Protein AF-A0AAW1VQU8-F1 (afdb_monomer_lite)

Radius of gyration: 22.68 Å; chains: 1; bounding box: 48×48×87 Å

Foldseek 3Di:
DDDDDDDDPPDPPLLAQLVVVVVDDDDQLSVLQSVLQVLLCVFQVDHQPDQDPPRDGSLQVCLVCPLVALCVRGDVVLLDDPPAAASVLSNVLSRVLSNQSNVLSLQSNDNDSVSHDRPVVSVVSNVVSVVVSVVSSVVSVVDDDDDDDPDDQQVVAFQCCLLPPDPPDPPVDDDRSYAEPLLLLQQLLLLLVVLCSQAPRRPDRDFQQEDARNQWTQGPVRHTDRHRDDPPNPDYDPLLAAPVVVVVDDGDSLSVLQSSLSRLLCSFQSDHQPPPVCVPPNDGSLNVCVVALPPNLCVRTDVSHVPPDDPVCNVLSSVLSSLSNVLSNQSNDNDSVSHDDSVVSNVSSVVSSVSSVD

pLDDT: mean 79.06, std 17.23, range [31.39, 98.69]

Sequence (358 aa):
MKSAAAESSSGSVSYIAPEYKMGSEASTYGDVYSFGILLLELFTGKKPSDKFRNGLNLRNFVATNFLYGVAEIADSRLLENDNLPSKCRAKLAIEGCLRLIFIIGFVCSSESPIDRIDMGYAVSKLQSIRDDFLIRLHYSQTEGVRSRSYSSCMDNGSLELWLHPSTGTEDVRDAPKNLSLIQRLEIAIDVACALDFLHNHHPTPIVHCDINPSNVLLDKELIGHVSDTKFTGVIRSVGYTAPEYRRGSEVSRYGDVYSFGILLLEMFTGKRPTDHMFSVNGLNLRGFVEMAILERVTEIADSRLLLQRGTNDTRLIEECLISIFRIGIACSARGPWDRMNINRVVPKLLFIRDRLLA

Secondary structure (DSSP, 8-state):
----------S-GGGS-GGGGGTPPP-HHHHHHHHHHHHHHHHH---TTS--GGG--HHHHHHHHGGG-GGGTS-HHHH--TTSSSHHHHHHHHHHHHHHHHHHHHHHT-SSGGGSPPHHHHHHHHHHHHHHHHHHHHHHHHS------SS-S-TTEETHHHHS--TT---TTS------HHHHHHHHHHHHHHHHIIIIISSS----S--SGGGEEE-TT--EEE----TTSS---TTTS-TTGGGTPPP-HHHHHHHHHHHHHHHHH---TT-GGGSSTT--HHHHHHTTTTT-HHHHS-GGGTTTS-HHHHHHHHHHHHHHHHHHHHHT-SSGGGSPPHHHHHHHHHHHHHHHH-

Structure (mmCIF, N/CA/C/O backbone):
data_AF-A0AAW1VQU8-F1
#
_entry.id   AF-A0AAW1VQU8-F1
#
loop_
_atom_site.group_PDB
_atom_site.id
_atom_site.type_symbol
_atom_site.label_atom_id
_atom_site.label_alt_id
_atom_site.label_comp_id
_atom_site.label_asym_id
_atom_site.label_entity_id
_atom_site.label_seq_id
_atom_site.pdbx_PDB_ins_code
_atom_site.Cartn_x
_atom_site.Cartn_y
_atom_site.Cartn_z
_atom_site.occupancy
_atom_site.B_iso_or_equiv
_atom_site.auth_seq_id
_atom_site.auth_comp_id
_atom_site.auth_asym_id
_atom_site.auth_atom_id
_atom_site.pdbx_PDB_model_num
ATOM 1 N N . MET A 1 1 ? 3.673 -18.332 -59.793 1.00 36.00 1 MET A N 1
ATOM 2 C CA . MET A 1 1 ? 2.743 -17.988 -58.697 1.00 36.00 1 MET A CA 1
ATOM 3 C C . MET A 1 1 ? 3.530 -17.211 -57.654 1.00 36.00 1 MET A C 1
ATOM 5 O O . MET A 1 1 ? 4.384 -17.795 -57.007 1.00 36.00 1 MET A O 1
ATOM 9 N N . LYS A 1 2 ? 3.340 -15.888 -57.575 1.00 32.94 2 LYS A N 1
ATOM 10 C CA . LYS A 1 2 ? 3.858 -15.060 -56.476 1.00 32.94 2 LYS A CA 1
ATOM 11 C C . LYS A 1 2 ? 2.786 -15.084 -55.383 1.00 32.94 2 LYS A C 1
ATOM 13 O O . LYS A 1 2 ? 1.669 -14.664 -55.674 1.00 32.94 2 LYS A O 1
ATOM 18 N N . SER A 1 3 ? 3.075 -15.615 -54.194 1.00 33.38 3 SER A N 1
ATOM 19 C CA . SER A 1 3 ? 2.151 -15.494 -53.062 1.00 33.38 3 SER A CA 1
ATOM 20 C C . SER A 1 3 ? 2.338 -14.124 -52.420 1.00 33.38 3 SER A C 1
ATOM 22 O O . SER A 1 3 ? 3.403 -13.797 -51.901 1.00 33.38 3 SER A O 1
ATOM 24 N N . ALA A 1 4 ? 1.287 -13.317 -52.506 1.00 39.41 4 ALA A N 1
ATOM 25 C CA . ALA A 1 4 ? 1.107 -12.130 -51.697 1.00 39.41 4 ALA A CA 1
ATOM 26 C C . ALA A 1 4 ? 0.687 -12.572 -50.289 1.00 39.41 4 ALA A C 1
ATOM 28 O O . ALA A 1 4 ? -0.372 -13.173 -50.134 1.00 39.41 4 ALA A O 1
ATOM 29 N N . ALA A 1 5 ? 1.532 -12.311 -49.294 1.00 36.38 5 ALA A N 1
ATOM 30 C CA . ALA A 1 5 ? 1.174 -12.310 -47.875 1.00 36.38 5 ALA A CA 1
ATOM 31 C C . ALA A 1 5 ? 2.282 -11.586 -47.094 1.00 36.38 5 ALA A C 1
ATOM 33 O O . ALA A 1 5 ? 3.070 -12.198 -46.382 1.00 36.38 5 ALA A O 1
ATOM 34 N N . ALA A 1 6 ? 2.397 -10.277 -47.303 1.00 38.56 6 ALA A N 1
ATOM 35 C CA . ALA A 1 6 ? 3.246 -9.410 -46.494 1.00 38.56 6 ALA A CA 1
ATOM 36 C C . ALA A 1 6 ? 2.628 -8.012 -46.462 1.00 38.56 6 ALA A C 1
ATOM 38 O O . ALA A 1 6 ? 3.197 -7.079 -47.006 1.00 38.56 6 ALA A O 1
ATOM 39 N N . GLU A 1 7 ? 1.426 -7.889 -45.898 1.00 40.19 7 GLU A N 1
ATOM 40 C CA . GLU A 1 7 ? 0.816 -6.592 -45.586 1.00 40.19 7 GLU A CA 1
ATOM 41 C C . GLU A 1 7 ? -0.343 -6.792 -44.594 1.00 40.19 7 GLU A C 1
ATOM 43 O O . GLU A 1 7 ? -1.505 -6.886 -44.970 1.00 40.19 7 GLU A O 1
ATOM 48 N N . SER A 1 8 ? -0.021 -6.894 -43.300 1.00 38.09 8 SER A N 1
ATOM 49 C CA . SER A 1 8 ? -0.954 -6.534 -42.218 1.00 38.09 8 SER A CA 1
ATOM 50 C C . SER A 1 8 ? -0.206 -6.273 -40.902 1.00 38.09 8 SER A C 1
ATOM 52 O O . SER A 1 8 ? -0.355 -6.990 -39.918 1.00 38.09 8 SER A O 1
ATOM 54 N N . SER A 1 9 ? 0.620 -5.229 -40.863 1.00 42.09 9 SER A N 1
ATOM 55 C CA . SER A 1 9 ? 1.085 -4.636 -39.600 1.00 42.09 9 SER A CA 1
ATOM 56 C C . SER A 1 9 ? 0.546 -3.208 -39.493 1.00 42.09 9 SER A C 1
ATOM 58 O O . SER A 1 9 ? 1.302 -2.240 -39.481 1.00 42.09 9 SER A O 1
ATOM 60 N N . SER A 1 10 ? -0.780 -3.058 -39.498 1.00 39.09 10 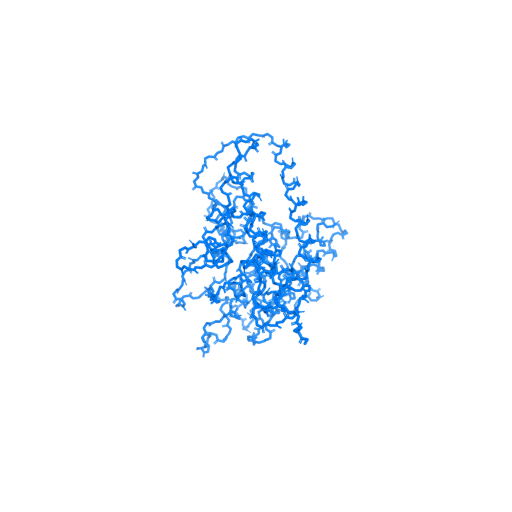SER A N 1
ATOM 61 C CA . SER A 1 10 ? -1.475 -1.763 -39.452 1.00 39.09 10 SER A CA 1
ATOM 62 C C . SER A 1 10 ? -1.726 -1.286 -38.015 1.00 39.09 10 SER A C 1
ATOM 64 O O . SER A 1 10 ? -2.834 -0.880 -37.672 1.00 39.09 10 SER A O 1
ATOM 66 N N . GLY A 1 11 ? -0.711 -1.369 -37.156 1.00 52.53 11 GLY A N 1
ATOM 67 C CA . GLY A 1 11 ? -0.713 -0.715 -35.849 1.00 52.53 11 GLY A CA 1
ATOM 68 C C . GLY A 1 11 ? 0.146 0.544 -35.908 1.00 52.53 11 GLY A C 1
ATOM 69 O O . GLY A 1 11 ? 1.242 0.516 -36.468 1.00 52.53 11 GLY A O 1
ATOM 70 N N . SER A 1 12 ? -0.308 1.651 -35.319 1.00 65.06 12 SER A N 1
ATOM 71 C CA . SER A 1 12 ? 0.580 2.789 -35.056 1.00 65.06 12 SER A CA 1
ATOM 72 C C . SER A 1 12 ? 1.736 2.291 -34.181 1.00 65.06 12 SER A C 1
ATOM 74 O O . SER A 1 12 ? 1.505 1.851 -33.057 1.00 65.06 12 SER A O 1
ATOM 76 N N . VAL A 1 13 ? 2.973 2.322 -34.696 1.00 72.38 13 VAL A N 1
ATOM 77 C CA . VAL A 1 13 ? 4.171 1.647 -34.133 1.00 72.38 13 VAL A CA 1
ATOM 78 C C . VAL A 1 13 ? 4.378 1.881 -32.629 1.00 72.38 13 VAL A C 1
ATOM 80 O O . VAL A 1 13 ? 4.926 1.030 -31.927 1.00 72.38 13 VAL A O 1
ATOM 83 N N . SER A 1 14 ? 3.924 3.026 -32.125 1.00 79.00 14 SER A N 1
ATOM 84 C CA . SER A 1 14 ? 4.051 3.453 -30.735 1.00 79.00 14 SER A CA 1
ATOM 85 C C . SER A 1 14 ? 3.033 2.839 -29.757 1.00 79.00 14 SER A C 1
ATOM 87 O O . SER A 1 14 ? 3.178 3.048 -28.559 1.00 79.00 14 SER A O 1
ATOM 89 N N . TYR A 1 15 ? 2.040 2.082 -30.237 1.00 88.50 15 TYR A N 1
ATOM 90 C CA . TYR A 1 15 ? 1.028 1.384 -29.418 1.00 88.50 15 TYR A CA 1
ATOM 91 C C . TYR A 1 15 ? 1.168 -0.140 -29.479 1.00 88.50 15 TYR A C 1
ATOM 93 O O . TYR A 1 15 ? 0.423 -0.857 -28.816 1.00 88.50 15 TYR A O 1
ATOM 101 N N . ILE A 1 16 ? 2.095 -0.636 -30.301 1.00 88.12 16 ILE A N 1
ATOM 102 C CA . ILE A 1 16 ? 2.302 -2.063 -30.531 1.00 88.12 16 ILE A CA 1
ATOM 103 C C . ILE A 1 16 ? 2.991 -2.675 -29.313 1.00 88.12 16 ILE A C 1
ATOM 105 O O . ILE A 1 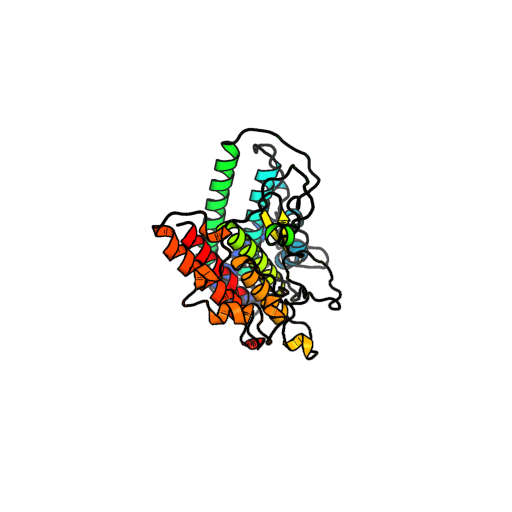16 ? 4.089 -2.244 -28.944 1.00 88.12 16 ILE A O 1
ATOM 109 N N . ALA A 1 17 ? 2.359 -3.705 -28.750 1.00 90.25 17 ALA A N 1
ATOM 110 C CA . ALA A 1 17 ? 2.911 -4.497 -27.663 1.00 90.25 17 ALA A CA 1
ATOM 111 C C . ALA A 1 17 ? 4.291 -5.073 -28.045 1.00 90.25 17 ALA A C 1
ATOM 113 O O . ALA A 1 17 ? 4.491 -5.505 -29.188 1.00 90.25 17 ALA A O 1
ATOM 114 N N . PRO A 1 18 ? 5.276 -5.048 -27.135 1.00 89.88 18 PRO A N 1
ATOM 115 C CA . PRO A 1 18 ? 6.663 -5.399 -27.444 1.00 89.88 18 PRO A CA 1
ATOM 116 C C . PRO A 1 18 ? 6.818 -6.821 -27.999 1.00 89.88 18 PRO A C 1
ATOM 118 O O . PRO A 1 18 ? 7.629 -7.039 -28.898 1.00 89.88 18 PRO A O 1
ATOM 121 N N . GLU A 1 19 ? 6.001 -7.773 -27.555 1.00 88.50 19 GLU A N 1
ATOM 122 C CA . GLU A 1 19 ? 6.031 -9.165 -28.005 1.00 88.50 19 GLU A CA 1
ATOM 123 C C . GLU A 1 19 ? 5.633 -9.345 -29.481 1.00 88.50 19 GLU A C 1
ATOM 125 O O . GLU A 1 19 ? 6.096 -10.287 -30.130 1.00 88.50 19 GLU A O 1
ATOM 130 N N . TYR A 1 20 ? 4.850 -8.426 -30.058 1.00 87.88 20 TYR A N 1
ATOM 131 C CA . TYR A 1 20 ? 4.497 -8.457 -31.485 1.00 87.88 20 TYR A CA 1
ATOM 132 C C . TYR A 1 20 ? 5.687 -8.081 -32.367 1.00 87.88 20 TYR A C 1
ATOM 134 O O . TYR A 1 20 ? 5.833 -8.594 -33.474 1.00 87.88 20 TYR A O 1
ATOM 142 N N . LYS A 1 21 ? 6.609 -7.256 -31.852 1.00 79.75 21 LYS A N 1
ATOM 143 C CA . LYS A 1 21 ? 7.883 -6.956 -32.532 1.00 79.75 21 LYS A CA 1
ATOM 144 C C . LYS A 1 21 ? 8.816 -8.170 -32.564 1.00 79.75 21 LYS A C 1
ATOM 146 O O . LYS A 1 21 ? 9.739 -8.201 -33.369 1.00 79.75 21 LYS A O 1
ATOM 151 N N . MET A 1 22 ? 8.562 -9.164 -31.712 1.00 80.06 22 MET A N 1
ATOM 152 C CA . MET A 1 22 ? 9.293 -10.432 -31.648 1.00 80.06 22 MET A CA 1
ATOM 153 C C . MET A 1 22 ? 8.599 -11.561 -32.430 1.00 80.06 22 MET A C 1
ATOM 155 O O . MET A 1 22 ? 9.031 -12.707 -32.349 1.00 80.06 22 MET A O 1
ATOM 159 N N . GLY A 1 23 ? 7.546 -11.250 -33.197 1.00 83.19 23 GLY A N 1
ATOM 160 C CA . GLY A 1 23 ? 6.838 -12.215 -34.041 1.00 83.19 23 GLY A CA 1
ATOM 161 C C . GLY A 1 23 ? 5.714 -12.984 -33.342 1.00 83.19 23 GLY A C 1
ATOM 162 O O . GLY A 1 23 ? 5.245 -13.976 -33.892 1.00 83.19 23 GLY A O 1
ATOM 163 N N . SER A 1 24 ? 5.279 -12.550 -32.154 1.00 83.31 24 SER A N 1
ATOM 164 C CA . SER A 1 24 ? 4.099 -13.133 -31.500 1.00 83.31 24 SER A CA 1
ATOM 165 C C . SER A 1 24 ? 2.816 -12.770 -32.254 1.00 83.31 24 SER A C 1
ATOM 167 O O . SER A 1 24 ? 2.700 -11.668 -32.792 1.00 83.31 24 SER A O 1
ATOM 169 N N . GLU A 1 25 ? 1.843 -13.683 -32.259 1.00 86.75 25 GLU A N 1
ATOM 170 C CA . GLU A 1 25 ? 0.512 -13.438 -32.823 1.00 86.75 25 GLU A CA 1
ATOM 171 C C . GLU A 1 25 ? -0.310 -12.465 -31.963 1.00 86.75 25 GLU A C 1
ATOM 173 O O . GLU A 1 25 ? -0.054 -12.293 -30.768 1.00 86.75 25 GLU A O 1
ATOM 178 N N . ALA A 1 26 ? -1.323 -11.846 -32.578 1.00 87.56 26 ALA A N 1
ATOM 179 C CA . ALA A 1 26 ? -2.263 -10.965 -31.892 1.00 87.56 26 ALA A CA 1
ATOM 180 C C . ALA A 1 26 ? -2.980 -11.689 -30.736 1.00 87.56 26 ALA A C 1
ATOM 182 O O . ALA A 1 26 ? -3.309 -12.871 -30.817 1.00 87.56 26 ALA A O 1
ATOM 183 N N . SER A 1 27 ? -3.218 -10.970 -29.643 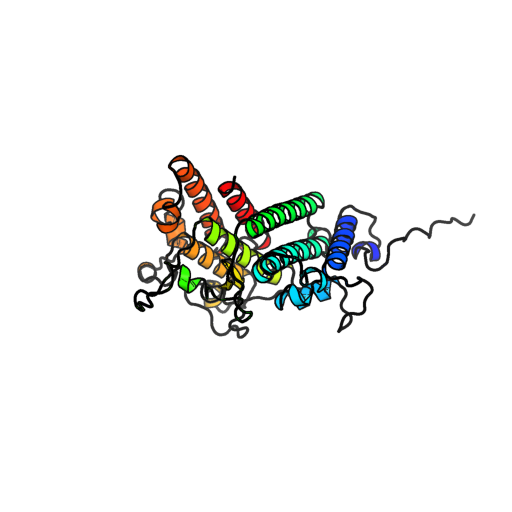1.00 92.38 27 SER A N 1
ATOM 184 C CA . SER A 1 27 ? -3.670 -11.526 -28.369 1.00 92.38 27 SER A CA 1
ATOM 185 C C . SER A 1 27 ? -4.390 -10.473 -27.531 1.00 92.38 27 SER A C 1
ATOM 187 O O . SER A 1 27 ? -4.114 -9.278 -27.639 1.00 92.38 27 SER A O 1
ATOM 189 N N . THR A 1 28 ? -5.246 -10.921 -26.612 1.00 91.94 28 THR A N 1
ATOM 190 C CA . THR A 1 28 ? -5.917 -10.028 -25.651 1.00 91.94 28 THR A CA 1
ATOM 191 C C . THR A 1 28 ? -4.920 -9.257 -24.784 1.00 91.94 28 THR A C 1
ATOM 193 O O . THR A 1 28 ? -5.174 -8.118 -24.405 1.00 91.94 28 THR A O 1
ATOM 196 N N . TYR A 1 29 ? -3.747 -9.832 -24.503 1.00 90.88 29 TYR A N 1
ATOM 197 C CA . TYR A 1 29 ? -2.688 -9.149 -23.765 1.00 90.88 29 TYR A CA 1
ATOM 198 C C . TYR A 1 29 ? -2.115 -7.951 -24.520 1.00 90.88 29 TYR A C 1
ATOM 200 O O . TYR A 1 29 ? -1.764 -6.956 -23.882 1.00 90.88 29 TYR A O 1
ATOM 208 N N . GLY A 1 30 ? -1.992 -8.010 -25.848 1.00 92.06 30 GLY A N 1
ATOM 209 C CA . GLY A 1 30 ? -1.532 -6.845 -26.603 1.00 92.06 30 GLY A CA 1
ATOM 210 C C . GLY A 1 30 ? -2.606 -5.773 -26.743 1.00 92.06 30 GLY A C 1
ATOM 211 O O . GLY A 1 30 ? -2.255 -4.597 -26.691 1.00 92.06 30 GLY A O 1
ATOM 212 N N . ASP A 1 31 ? -3.893 -6.140 -26.776 1.00 94.12 31 ASP A N 1
ATOM 213 C CA . ASP A 1 31 ? -4.990 -5.165 -26.668 1.00 94.12 31 ASP A CA 1
ATOM 214 C C . ASP A 1 31 ? -4.915 -4.399 -25.339 1.00 94.12 31 ASP A C 1
ATOM 216 O O . ASP A 1 31 ? -5.019 -3.170 -25.316 1.00 94.12 31 ASP A O 1
ATOM 220 N N . VAL A 1 32 ? -4.650 -5.109 -24.232 1.00 94.88 32 VAL A N 1
ATOM 221 C CA . VAL A 1 32 ? -4.424 -4.496 -22.913 1.00 94.88 32 VAL A CA 1
ATOM 222 C C . VAL A 1 32 ? -3.225 -3.544 -22.943 1.00 94.88 32 VAL A C 1
ATOM 224 O O . VAL A 1 32 ? -3.308 -2.440 -22.404 1.00 94.88 32 VAL A O 1
ATOM 227 N N . TYR A 1 33 ? -2.128 -3.917 -23.607 1.00 95.00 33 TYR A N 1
ATOM 228 C CA . TYR A 1 33 ? -0.969 -3.032 -23.751 1.00 95.00 33 TYR A CA 1
ATOM 229 C C . TYR A 1 33 ? -1.322 -1.745 -24.494 1.00 95.00 33 TYR A C 1
ATOM 231 O O . TYR A 1 33 ? -1.056 -0.648 -23.994 1.00 95.00 33 TYR A O 1
ATOM 239 N N . SER A 1 34 ? -1.950 -1.864 -25.667 1.00 94.62 34 SER A N 1
ATOM 240 C CA . SER A 1 34 ? -2.359 -0.712 -26.470 1.00 94.62 34 SER A CA 1
ATOM 241 C C . SER A 1 34 ? -3.336 0.181 -25.707 1.00 94.62 34 SER A C 1
ATOM 243 O O . SER A 1 34 ? -3.199 1.404 -25.743 1.00 94.62 34 SER A O 1
ATOM 245 N N . PHE A 1 35 ? -4.262 -0.414 -24.951 1.00 96.12 35 PHE A N 1
ATOM 246 C CA . PHE A 1 35 ? -5.150 0.309 -24.049 1.00 96.12 35 PHE A CA 1
ATOM 247 C C . PHE A 1 35 ? -4.385 1.072 -22.962 1.00 96.12 35 PHE A C 1
ATOM 249 O O . PHE A 1 35 ? -4.672 2.242 -22.721 1.00 96.12 35 PHE A O 1
ATOM 256 N N . GLY A 1 36 ? -3.381 0.447 -22.342 1.00 95.69 36 GLY A N 1
ATOM 257 C CA . GLY A 1 36 ? -2.525 1.099 -21.353 1.00 95.69 36 GLY A CA 1
ATOM 258 C C . GLY A 1 36 ? -1.831 2.337 -21.916 1.00 95.69 36 GLY A C 1
ATOM 259 O O . GLY A 1 36 ? -1.908 3.408 -21.318 1.00 95.69 36 GLY A O 1
ATOM 260 N N . ILE A 1 37 ? -1.226 2.223 -23.102 1.00 95.31 37 ILE A N 1
ATOM 261 C CA . ILE A 1 37 ? -0.580 3.354 -23.785 1.00 95.31 37 ILE A CA 1
ATOM 262 C C . ILE A 1 37 ? -1.586 4.457 -24.141 1.00 95.31 37 ILE A C 1
ATOM 264 O O . ILE A 1 37 ? -1.286 5.630 -23.921 1.00 95.31 37 ILE A O 1
ATOM 268 N N . LEU A 1 38 ? -2.778 4.102 -24.634 1.00 95.19 38 LEU A N 1
ATOM 269 C CA . LEU A 1 38 ? -3.855 5.063 -24.907 1.00 95.19 38 LEU A CA 1
ATOM 270 C C . LEU A 1 38 ? -4.293 5.808 -23.644 1.00 95.19 38 LEU A C 1
ATOM 272 O O . LEU A 1 38 ? -4.520 7.014 -23.687 1.00 95.19 38 LEU A O 1
ATOM 276 N N . LEU A 1 39 ? -4.386 5.109 -22.512 1.00 95.50 39 LEU A N 1
ATOM 277 C CA . LEU A 1 39 ? -4.731 5.715 -21.232 1.00 95.50 39 LEU A CA 1
ATOM 278 C C . LEU A 1 39 ? -3.650 6.718 -20.799 1.00 95.50 39 LEU A C 1
ATOM 280 O O . LEU A 1 39 ? -3.961 7.844 -20.420 1.00 95.50 39 LEU A O 1
ATOM 284 N N . LEU A 1 40 ? -2.372 6.344 -20.908 1.00 95.00 40 LEU A N 1
ATOM 285 C CA . LEU A 1 40 ? -1.267 7.257 -20.613 1.00 95.00 40 LEU A CA 1
ATOM 286 C C . LEU A 1 40 ? -1.295 8.481 -21.540 1.00 95.00 40 LEU A C 1
ATOM 288 O O . LEU A 1 40 ? -1.170 9.606 -21.067 1.00 95.00 40 LEU A O 1
ATOM 292 N N . GLU A 1 41 ? -1.499 8.300 -22.844 1.00 95.19 41 GLU A N 1
ATOM 293 C CA . GLU A 1 41 ? -1.591 9.411 -23.800 1.00 95.19 41 GLU A CA 1
ATOM 294 C C . GLU A 1 41 ? -2.733 10.363 -23.442 1.00 95.19 41 GLU A C 1
ATOM 296 O O . GLU A 1 41 ? -2.520 11.572 -23.339 1.00 95.19 41 GLU A O 1
ATOM 301 N N . LEU A 1 42 ? -3.925 9.813 -23.197 1.00 95.50 42 LEU A N 1
ATOM 302 C CA . LEU A 1 42 ? -5.133 10.582 -22.922 1.00 95.50 42 LEU A CA 1
ATOM 303 C C . LEU A 1 42 ? -4.960 11.515 -21.720 1.00 95.50 42 LEU A C 1
ATOM 305 O O . LEU A 1 42 ? -5.386 12.667 -21.771 1.00 95.50 42 LEU A O 1
ATOM 309 N N . PHE A 1 43 ? -4.326 11.029 -20.651 1.00 94.25 43 PHE A N 1
ATOM 310 C CA . PHE A 1 43 ? -4.218 11.772 -19.396 1.00 94.25 43 PHE A CA 1
ATOM 311 C C . PHE A 1 43 ? -2.921 12.575 -19.251 1.00 94.25 43 PHE A C 1
ATOM 313 O O . PHE A 1 43 ? -2.855 13.479 -18.420 1.00 94.25 43 PHE A O 1
ATOM 320 N N . THR A 1 44 ? -1.898 12.301 -20.064 1.00 93.31 44 THR A N 1
ATOM 321 C CA . THR A 1 44 ? -0.690 13.145 -20.137 1.00 93.31 44 THR A CA 1
ATOM 322 C C . THR A 1 44 ? -0.772 14.241 -21.194 1.00 93.31 44 THR A C 1
ATOM 324 O O . THR A 1 44 ? 0.023 15.186 -21.145 1.00 93.31 44 THR A O 1
ATOM 327 N N . GLY A 1 45 ? -1.667 14.084 -22.176 1.00 92.25 45 GLY A N 1
ATOM 328 C CA . GLY A 1 45 ? -1.744 14.925 -23.369 1.00 92.25 45 GLY A CA 1
ATOM 329 C C . GLY A 1 45 ? -0.540 14.775 -24.310 1.00 92.25 45 GLY A C 1
ATOM 330 O O . GLY A 1 45 ? -0.387 15.581 -25.227 1.00 92.25 45 GLY A O 1
ATOM 331 N N . LYS A 1 46 ? 0.338 13.787 -24.079 1.00 90.69 46 LYS A N 1
ATOM 332 C CA . LYS A 1 46 ? 1.593 13.582 -24.820 1.00 90.69 46 LYS A CA 1
ATOM 333 C C . LYS A 1 46 ? 1.467 12.373 -25.728 1.00 90.69 46 LYS A C 1
ATOM 335 O O . LYS A 1 46 ? 1.009 11.316 -25.292 1.00 90.69 46 LYS A O 1
ATOM 340 N N . LYS A 1 47 ? 1.918 12.497 -26.975 1.00 88.88 47 LYS A N 1
ATOM 341 C CA . LYS A 1 47 ? 1.835 11.384 -27.916 1.00 88.88 47 LYS A CA 1
ATOM 342 C C . LYS A 1 47 ? 2.886 10.328 -27.580 1.00 88.88 47 LYS A C 1
ATOM 344 O O . LYS A 1 47 ? 4.038 10.668 -27.312 1.00 88.88 47 LYS A O 1
ATOM 349 N N . PRO A 1 48 ? 2.561 9.033 -27.704 1.00 84.12 48 PRO A N 1
ATOM 350 C CA . PRO A 1 48 ? 3.538 7.955 -27.558 1.00 84.12 48 PRO A CA 1
ATOM 351 C C . PRO A 1 48 ? 4.730 8.053 -28.523 1.00 84.12 48 PRO A C 1
ATOM 353 O O . PRO A 1 48 ? 5.796 7.507 -28.244 1.00 84.12 48 PRO A O 1
ATOM 356 N N . SER A 1 49 ? 4.555 8.749 -29.652 1.00 76.81 49 SER A N 1
ATOM 357 C CA . SER A 1 49 ? 5.593 9.036 -30.647 1.00 76.81 49 SER A CA 1
ATOM 358 C C . SER A 1 49 ? 6.490 10.233 -30.308 1.00 76.81 49 SER A C 1
ATOM 360 O O . SER A 1 49 ? 7.443 10.492 -31.047 1.00 76.81 49 SER A O 1
ATOM 362 N N . ASP A 1 50 ? 6.176 10.999 -29.261 1.00 78.62 50 ASP A N 1
ATOM 363 C CA . ASP A 1 50 ? 6.959 12.175 -28.892 1.00 78.62 50 ASP A CA 1
ATOM 364 C C . ASP A 1 50 ? 8.364 11.768 -28.434 1.00 78.62 50 ASP A C 1
ATOM 366 O O . ASP A 1 50 ? 8.582 10.721 -27.822 1.00 78.62 50 ASP A O 1
ATOM 370 N N . LYS A 1 51 ? 9.355 12.610 -28.738 1.00 66.88 51 LYS A N 1
ATOM 371 C CA . LYS A 1 51 ? 10.724 12.417 -28.251 1.00 66.88 51 LYS A CA 1
ATOM 372 C C . LYS A 1 51 ? 10.839 13.013 -26.854 1.00 66.88 51 LYS A C 1
ATOM 374 O O . LYS A 1 51 ? 11.023 14.219 -26.701 1.00 66.88 51 LYS A O 1
ATOM 379 N N . PHE A 1 52 ? 10.752 12.166 -25.836 1.00 68.19 52 PHE A N 1
ATOM 380 C CA . PHE A 1 52 ? 10.967 12.570 -24.450 1.00 68.19 52 PHE A CA 1
ATOM 381 C C . PHE A 1 52 ? 12.468 12.768 -24.170 1.00 68.19 52 PHE A C 1
ATOM 383 O O . PHE A 1 52 ? 13.329 12.220 -24.871 1.00 68.19 52 PHE A O 1
ATOM 390 N N . ARG A 1 53 ? 12.808 13.559 -23.139 1.00 60.03 53 ARG A N 1
ATOM 391 C CA . ARG A 1 53 ? 14.209 13.728 -22.706 1.00 60.03 53 ARG A CA 1
ATOM 392 C C . ARG A 1 53 ? 14.838 12.348 -22.463 1.00 60.03 53 ARG A C 1
ATOM 394 O O . ARG A 1 53 ? 14.186 11.457 -21.929 1.00 60.03 53 ARG A O 1
ATOM 401 N N . ASN A 1 54 ? 16.092 12.182 -22.881 1.00 54.09 54 ASN A N 1
ATOM 402 C CA . ASN A 1 54 ? 16.854 10.925 -22.812 1.00 54.09 54 ASN A CA 1
ATOM 403 C C . ASN A 1 54 ? 16.330 9.773 -23.697 1.00 54.09 54 ASN A C 1
ATOM 405 O O . ASN A 1 54 ? 16.747 8.634 -23.511 1.00 54.09 54 ASN A O 1
ATOM 409 N N . GLY A 1 55 ? 15.448 10.040 -24.670 1.00 59.88 55 GLY A N 1
ATOM 410 C CA . GLY A 1 55 ? 14.966 9.017 -25.611 1.00 59.88 55 GLY A CA 1
ATOM 411 C C . GLY A 1 55 ? 13.974 8.021 -25.003 1.00 59.88 55 GLY A C 1
ATOM 412 O O . GLY A 1 55 ? 13.760 6.950 -25.566 1.00 59.88 55 GLY A O 1
ATOM 413 N N . LEU A 1 56 ? 13.383 8.361 -23.854 1.00 67.00 56 LEU A N 1
ATOM 414 C CA . LEU A 1 56 ? 12.355 7.548 -23.209 1.00 67.00 56 LEU A CA 1
ATOM 415 C C . LEU A 1 56 ? 11.098 7.468 -24.089 1.00 67.00 56 LEU A C 1
ATOM 417 O O . LEU A 1 56 ? 10.784 8.405 -24.817 1.00 67.00 56 LEU A O 1
ATOM 421 N N . ASN A 1 57 ? 10.369 6.356 -24.003 1.00 82.19 57 ASN A N 1
ATOM 422 C CA . ASN A 1 57 ? 9.001 6.265 -24.517 1.00 82.19 57 ASN A CA 1
ATOM 423 C C . ASN A 1 57 ? 8.010 6.857 -23.491 1.00 82.19 57 ASN A C 1
ATOM 425 O O . ASN A 1 57 ? 8.381 7.099 -22.339 1.00 82.19 57 ASN A O 1
ATOM 429 N N . LEU A 1 58 ? 6.750 7.077 -23.889 1.00 88.19 58 LEU A N 1
ATOM 430 C CA . LEU A 1 58 ? 5.732 7.673 -23.010 1.00 88.19 58 LEU A CA 1
ATOM 431 C C . LEU A 1 58 ? 5.588 6.923 -21.679 1.00 88.19 58 LEU A C 1
ATOM 433 O O . LEU A 1 58 ? 5.531 7.552 -20.626 1.00 88.19 58 LEU A O 1
ATOM 437 N N . ARG A 1 59 ? 5.592 5.586 -21.712 1.00 89.00 59 ARG A N 1
ATOM 438 C CA . ARG A 1 59 ? 5.517 4.754 -20.505 1.00 89.00 59 ARG A CA 1
ATOM 439 C C . ARG A 1 59 ? 6.643 5.080 -19.524 1.00 89.00 59 ARG A C 1
ATOM 441 O O . ARG A 1 59 ? 6.382 5.315 -18.348 1.00 89.00 59 ARG A O 1
ATOM 448 N N . ASN A 1 60 ? 7.882 5.129 -20.002 1.00 85.19 60 ASN A N 1
ATOM 449 C CA . ASN A 1 60 ? 9.043 5.416 -19.164 1.00 85.19 60 ASN A CA 1
ATOM 450 C C . ASN A 1 60 ? 9.075 6.879 -18.708 1.00 85.19 60 ASN A C 1
ATOM 452 O O . ASN A 1 60 ? 9.469 7.143 -17.577 1.00 85.19 60 ASN A O 1
ATOM 456 N N . PHE A 1 61 ? 8.612 7.821 -19.537 1.00 87.62 61 PHE A N 1
ATOM 457 C CA . PHE A 1 61 ? 8.418 9.208 -19.112 1.00 87.62 61 PHE A CA 1
ATOM 458 C C . PHE A 1 61 ? 7.464 9.294 -17.916 1.00 87.62 61 PHE A C 1
ATOM 460 O O . PHE A 1 61 ? 7.806 9.927 -16.917 1.00 87.62 61 PHE A O 1
ATOM 467 N N . VAL A 1 62 ? 6.303 8.633 -17.996 1.00 86.88 62 VAL A N 1
ATOM 468 C CA . VAL A 1 62 ? 5.340 8.578 -16.888 1.00 86.88 62 VAL A CA 1
ATOM 469 C C . VAL A 1 62 ? 5.999 7.950 -15.663 1.00 86.88 62 VAL A C 1
ATOM 471 O O . VAL A 1 62 ? 5.983 8.558 -14.600 1.00 86.88 62 VAL A O 1
ATOM 474 N N . ALA A 1 63 ? 6.653 6.795 -15.814 1.00 82.19 63 ALA A N 1
ATOM 475 C CA . ALA A 1 63 ? 7.274 6.072 -14.704 1.00 82.19 63 ALA A CA 1
ATOM 476 C C . ALA A 1 63 ? 8.323 6.902 -13.949 1.00 82.19 63 ALA A C 1
ATOM 478 O O . ALA A 1 63 ? 8.302 6.959 -12.723 1.00 82.19 63 ALA A O 1
ATOM 479 N N . THR A 1 64 ? 9.225 7.565 -14.680 1.00 81.56 64 THR A N 1
ATOM 480 C CA . THR A 1 64 ? 10.296 8.376 -14.089 1.00 81.56 64 THR A CA 1
ATOM 481 C C . THR A 1 64 ? 9.755 9.611 -13.381 1.00 81.56 64 THR A C 1
ATOM 483 O O . THR A 1 64 ? 10.291 10.003 -12.349 1.00 81.56 64 THR A O 1
ATOM 486 N N . ASN A 1 65 ? 8.697 10.230 -13.911 1.00 80.50 65 ASN A N 1
ATOM 487 C CA . ASN A 1 65 ? 8.163 11.463 -13.338 1.00 80.50 65 ASN A CA 1
ATOM 488 C C . ASN A 1 65 ? 7.101 11.219 -12.257 1.00 80.50 65 ASN A C 1
ATOM 490 O O . ASN A 1 65 ? 6.733 12.147 -11.545 1.00 80.50 65 ASN A O 1
ATOM 494 N N . PHE A 1 66 ? 6.639 9.976 -12.087 1.00 77.44 66 PHE A N 1
ATOM 495 C CA . PHE A 1 66 ? 5.550 9.649 -11.157 1.00 77.44 66 PHE A CA 1
ATOM 496 C C . PHE A 1 66 ? 5.920 9.922 -9.703 1.00 77.44 66 PHE A C 1
ATOM 498 O O . PHE A 1 66 ? 5.065 10.307 -8.909 1.00 77.44 66 PHE A O 1
ATOM 505 N N . LEU A 1 67 ? 7.209 9.794 -9.378 1.00 61.84 67 LEU A N 1
ATOM 506 C CA . LEU A 1 67 ? 7.765 10.071 -8.054 1.00 61.84 67 LEU A CA 1
ATOM 507 C C . LEU A 1 67 ? 7.760 11.563 -7.695 1.00 61.84 67 LEU A C 1
ATOM 509 O O . LEU A 1 67 ? 7.715 11.898 -6.516 1.00 61.84 67 LEU A O 1
ATOM 513 N N . TYR A 1 68 ? 7.771 12.455 -8.690 1.00 69.56 68 TYR A N 1
ATOM 514 C CA . TYR A 1 68 ? 7.704 13.905 -8.472 1.00 69.56 68 TYR A CA 1
ATOM 515 C C . TYR A 1 68 ? 6.263 14.421 -8.359 1.00 69.56 68 TYR A C 1
ATOM 517 O O . TYR A 1 68 ? 6.046 15.587 -8.039 1.00 69.56 68 TYR A O 1
ATOM 525 N N . GLY A 1 69 ? 5.280 13.541 -8.570 1.00 71.19 69 GLY A N 1
ATOM 526 C CA . GLY A 1 69 ? 3.860 13.841 -8.468 1.00 71.19 69 GLY A CA 1
ATOM 527 C C . GLY A 1 69 ? 3.157 13.848 -9.822 1.00 71.19 69 GLY A C 1
ATOM 528 O O . GLY A 1 69 ? 3.724 14.156 -10.867 1.00 71.19 69 GLY A O 1
ATOM 529 N N . VAL A 1 70 ? 1.864 13.526 -9.800 1.00 81.25 70 VAL A N 1
ATOM 530 C CA . VAL A 1 70 ? 1.030 13.440 -11.010 1.00 81.25 70 VAL A CA 1
ATOM 531 C C . VAL A 1 70 ? 0.908 14.768 -11.755 1.00 81.25 70 VAL A C 1
ATOM 533 O O . VAL A 1 70 ? 0.702 14.758 -12.967 1.00 81.25 70 VAL A O 1
ATOM 536 N N . ALA A 1 71 ? 1.080 15.894 -11.058 1.00 79.31 71 ALA A N 1
ATOM 537 C CA . ALA A 1 71 ? 1.039 17.230 -11.643 1.00 79.31 71 ALA A CA 1
ATOM 538 C C . ALA A 1 71 ? 2.155 17.475 -12.673 1.00 79.31 71 ALA A C 1
ATOM 540 O O . ALA A 1 71 ? 1.958 18.239 -13.612 1.00 79.31 71 ALA A O 1
ATOM 541 N N . GLU A 1 72 ? 3.288 16.779 -12.545 1.00 80.75 72 GLU A N 1
ATOM 542 C CA . GLU A 1 72 ? 4.419 16.879 -13.478 1.00 80.75 72 GLU A CA 1
ATOM 543 C C . GLU A 1 72 ? 4.184 16.098 -14.783 1.00 80.75 72 GLU A C 1
ATOM 545 O O . GLU A 1 72 ? 4.879 16.281 -15.786 1.00 80.75 72 GLU A O 1
ATOM 550 N N . ILE A 1 73 ? 3.202 15.195 -14.787 1.00 88.50 73 ILE A N 1
ATOM 551 C CA . ILE A 1 73 ? 2.962 14.262 -15.892 1.00 88.50 73 ILE A CA 1
ATOM 552 C C . ILE A 1 73 ? 1.673 14.593 -16.625 1.00 88.50 73 ILE A C 1
ATOM 554 O O . ILE A 1 73 ? 1.641 14.545 -17.864 1.00 88.50 73 ILE A O 1
ATOM 558 N N . ALA A 1 74 ? 0.627 14.869 -15.848 1.00 90.06 74 ALA A N 1
ATOM 559 C CA . ALA A 1 74 ? -0.717 15.074 -16.333 1.00 90.06 74 ALA A CA 1
ATOM 560 C C . ALA A 1 74 ? -0.796 16.252 -17.296 1.00 90.06 74 ALA A C 1
ATOM 562 O O . ALA A 1 74 ? -0.027 17.211 -17.223 1.00 90.06 74 ALA A O 1
ATOM 563 N N . ASP A 1 75 ? -1.754 16.169 -18.209 1.00 91.19 75 ASP A N 1
ATOM 564 C CA . ASP A 1 75 ? -2.137 17.313 -19.017 1.00 91.19 75 ASP A CA 1
ATOM 565 C C . ASP A 1 75 ? -2.568 18.456 -18.086 1.00 91.19 75 ASP A C 1
ATOM 567 O O . ASP A 1 75 ? -3.492 18.299 -17.282 1.00 91.19 75 ASP A O 1
ATOM 571 N N . SER A 1 76 ? -1.898 19.608 -18.181 1.00 85.75 76 SER A N 1
ATOM 572 C CA . SER A 1 76 ? -2.153 20.749 -17.297 1.00 85.75 76 SER A CA 1
ATOM 573 C C . SER A 1 76 ? -3.603 21.227 -17.379 1.00 85.75 76 SER A C 1
ATOM 575 O O . SER A 1 76 ? -4.147 21.686 -16.378 1.00 85.75 76 SER A O 1
ATOM 577 N N . ARG A 1 77 ? -4.280 21.016 -18.517 1.00 86.44 77 ARG A N 1
ATOM 578 C CA . ARG A 1 77 ? -5.701 21.349 -18.716 1.00 86.44 77 ARG A CA 1
ATOM 579 C C . ARG A 1 77 ? -6.640 20.537 -17.826 1.00 86.44 77 ARG A C 1
ATOM 581 O O . ARG A 1 77 ? -7.753 20.976 -17.561 1.00 86.44 77 ARG A O 1
ATOM 588 N N . LEU A 1 78 ? -6.216 19.359 -17.366 1.00 83.25 78 LEU A N 1
ATOM 589 C CA . LEU A 1 78 ? -6.985 18.554 -16.413 1.00 83.25 78 LEU A CA 1
ATOM 590 C C . LEU A 1 78 ? -6.907 19.137 -14.997 1.00 83.25 78 LEU A C 1
ATOM 592 O O . LEU A 1 78 ? -7.825 18.948 -14.207 1.00 83.25 78 LEU A O 1
ATOM 596 N N . LEU A 1 79 ? -5.827 19.858 -14.688 1.00 75.12 79 LEU A N 1
ATOM 597 C CA . LEU A 1 79 ? -5.557 20.458 -13.378 1.00 75.12 79 LEU A CA 1
ATOM 598 C C . LEU A 1 79 ? -6.002 21.928 -13.306 1.00 75.12 79 LEU A C 1
ATOM 600 O O . LEU A 1 79 ? -6.307 22.443 -12.229 1.00 75.12 79 LEU A O 1
ATOM 604 N N . GLU A 1 80 ? -6.057 22.602 -14.452 1.00 68.88 80 GLU A N 1
ATOM 605 C CA . GLU A 1 80 ? -6.485 23.988 -14.629 1.00 68.88 80 GLU A CA 1
ATOM 606 C C . GLU A 1 80 ? -7.976 24.046 -14.995 1.00 68.88 80 GLU A C 1
ATOM 608 O O . GLU A 1 80 ? -8.344 24.280 -16.142 1.00 68.88 80 GLU A O 1
ATOM 613 N N . ASN A 1 81 ? -8.866 23.825 -14.022 1.00 59.12 81 ASN A N 1
ATOM 614 C CA . ASN A 1 81 ? -10.302 24.049 -14.219 1.00 59.12 81 ASN A CA 1
ATOM 615 C C . ASN A 1 81 ? -10.781 25.252 -13.397 1.00 59.12 81 ASN A C 1
ATOM 617 O O . ASN A 1 81 ? -11.022 25.148 -12.192 1.00 59.12 81 ASN A O 1
ATOM 621 N N . ASP A 1 82 ? -10.926 26.402 -14.056 1.00 54.56 82 ASP A N 1
ATOM 622 C CA . ASP A 1 82 ? -11.360 27.655 -13.426 1.00 54.56 82 ASP A CA 1
ATOM 623 C C . ASP A 1 82 ? -12.852 27.671 -13.030 1.00 54.56 82 ASP A C 1
ATOM 625 O O . ASP A 1 82 ? -13.290 28.589 -12.340 1.00 54.56 82 ASP A O 1
ATOM 629 N N . ASN A 1 83 ? -13.625 26.638 -13.394 1.00 53.31 83 ASN A N 1
ATOM 630 C CA . ASN A 1 83 ? -15.068 26.561 -13.139 1.00 53.31 83 ASN A CA 1
ATOM 631 C C . ASN A 1 83 ? -15.468 25.731 -11.903 1.00 53.31 83 ASN A C 1
ATOM 633 O O . ASN A 1 83 ? -16.664 25.552 -11.671 1.00 53.31 83 ASN A O 1
ATOM 637 N N . LEU A 1 84 ? -14.524 25.200 -11.109 1.00 49.34 84 LEU A N 1
ATOM 638 C CA . LEU A 1 84 ? -14.857 24.280 -10.010 1.00 49.34 84 LEU A CA 1
ATOM 639 C C . LEU A 1 84 ? -14.910 24.982 -8.631 1.00 49.34 84 LEU A C 1
ATOM 641 O O . LEU A 1 84 ? -13.955 25.669 -8.247 1.00 49.34 84 LEU A O 1
ATOM 645 N N . PRO A 1 85 ? -16.003 24.829 -7.853 1.00 43.03 85 PRO A N 1
ATOM 646 C CA . PRO A 1 85 ? -16.150 25.481 -6.558 1.00 43.03 85 PRO A CA 1
ATOM 647 C C . PRO A 1 85 ? -15.189 24.820 -5.561 1.00 43.03 85 PRO A C 1
ATOM 649 O O . PRO A 1 85 ? -15.276 23.631 -5.281 1.00 43.03 85 PRO A O 1
ATOM 652 N N . SER A 1 86 ? -14.240 25.605 -5.043 1.00 51.78 86 SER A N 1
ATOM 653 C CA . SER A 1 86 ? -13.070 25.186 -4.244 1.00 51.78 86 SER A CA 1
ATOM 654 C C . SER A 1 86 ? -11.912 24.548 -5.047 1.00 51.78 86 SER A C 1
ATOM 656 O O . SER A 1 86 ? -11.640 23.351 -4.981 1.00 51.78 86 SER A O 1
ATOM 658 N N . LYS A 1 87 ? -11.139 25.405 -5.739 1.00 56.06 87 LYS A N 1
ATOM 659 C CA . LYS A 1 87 ? -9.951 25.084 -6.570 1.00 56.06 87 LYS A CA 1
ATOM 660 C C . LYS A 1 87 ? -8.954 24.079 -5.953 1.00 56.06 87 LYS A C 1
ATOM 662 O O . LYS A 1 87 ? -8.251 23.410 -6.697 1.00 56.06 87 LYS A O 1
ATOM 667 N N . CYS A 1 88 ? -8.885 23.945 -4.624 1.00 53.47 88 CYS A N 1
ATOM 668 C CA . CYS A 1 88 ? -7.973 23.008 -3.951 1.00 53.47 88 CYS A CA 1
ATOM 669 C C . CYS A 1 88 ? -8.523 21.576 -3.805 1.00 53.47 88 CYS A C 1
ATOM 671 O O . CYS A 1 88 ? -7.805 20.647 -4.155 1.00 53.47 88 CYS A O 1
ATOM 673 N N . ARG A 1 89 ? -9.764 21.374 -3.324 1.00 55.16 89 ARG A N 1
ATOM 674 C CA . ARG A 1 89 ? -10.338 20.014 -3.147 1.00 55.16 89 ARG A CA 1
ATOM 675 C C . ARG A 1 89 ? -10.572 19.341 -4.491 1.00 55.16 89 ARG A C 1
ATOM 677 O O . ARG A 1 89 ? -10.199 18.198 -4.705 1.00 55.16 89 ARG A O 1
ATOM 684 N N . ALA A 1 90 ? -11.120 20.116 -5.421 1.00 60.88 90 ALA A N 1
ATOM 685 C CA . ALA A 1 90 ? -11.223 19.780 -6.829 1.00 60.88 90 ALA A CA 1
ATOM 686 C C . ALA A 1 90 ? -9.911 19.219 -7.394 1.00 60.88 90 ALA A C 1
ATOM 688 O O . ALA A 1 90 ? -9.886 18.137 -7.971 1.00 60.88 90 ALA A O 1
ATOM 689 N N . LYS A 1 91 ? -8.814 19.957 -7.194 1.00 68.50 91 LYS A N 1
ATOM 690 C CA . LYS A 1 91 ? -7.499 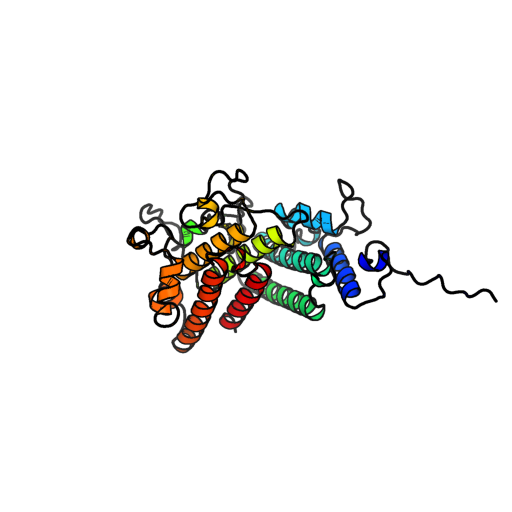19.589 -7.707 1.00 68.50 91 LYS A CA 1
ATOM 691 C C . LYS A 1 91 ? -6.947 18.330 -7.041 1.00 68.50 91 LYS A C 1
ATOM 693 O O . LYS A 1 91 ? -6.469 17.468 -7.759 1.00 68.50 91 LYS A O 1
ATOM 698 N N . LEU A 1 92 ? -7.061 18.191 -5.719 1.00 64.38 92 LEU A N 1
ATOM 699 C CA . LEU A 1 92 ? -6.612 16.991 -4.997 1.00 64.38 92 LEU A CA 1
ATOM 700 C C . LEU A 1 92 ? -7.390 15.739 -5.424 1.00 64.38 92 LEU A C 1
ATOM 702 O O . LEU A 1 92 ? -6.786 14.711 -5.724 1.00 64.38 92 LEU A O 1
ATOM 706 N N . ALA A 1 93 ? -8.714 15.846 -5.565 1.00 64.31 93 ALA A N 1
ATOM 707 C CA . ALA A 1 93 ? -9.541 14.760 -6.082 1.00 64.31 93 ALA A CA 1
ATOM 708 C C . ALA A 1 93 ? -9.141 14.370 -7.516 1.00 64.31 93 ALA A C 1
ATOM 710 O O . ALA A 1 93 ? -9.046 13.183 -7.829 1.00 64.31 93 ALA A O 1
ATOM 711 N N . ILE A 1 94 ? -8.861 15.357 -8.375 1.00 76.44 94 ILE A N 1
ATOM 712 C CA . ILE A 1 94 ? -8.363 15.121 -9.735 1.00 76.44 94 ILE A CA 1
ATOM 713 C C . ILE A 1 94 ? -6.985 14.447 -9.692 1.00 76.44 94 ILE A C 1
ATOM 715 O O . ILE A 1 94 ? -6.796 13.433 -10.355 1.00 76.44 94 ILE A O 1
ATOM 719 N N . GLU A 1 95 ? -6.038 14.948 -8.897 1.00 77.81 95 GLU A N 1
ATOM 720 C CA . GLU A 1 95 ? -4.693 14.377 -8.760 1.00 77.81 95 GLU A CA 1
ATOM 721 C C . GLU A 1 95 ? -4.740 12.927 -8.250 1.00 77.81 95 GLU A C 1
ATOM 723 O O . GLU A 1 95 ? -4.087 12.052 -8.823 1.00 77.81 95 GLU A O 1
ATOM 728 N N . GLY A 1 96 ? -5.570 12.633 -7.246 1.00 70.38 96 GLY A N 1
ATOM 729 C CA . GLY A 1 96 ? -5.798 11.273 -6.752 1.00 70.38 96 GLY A CA 1
ATOM 730 C C . GLY A 1 96 ? -6.358 10.339 -7.830 1.00 70.38 96 GLY A C 1
ATOM 731 O O . GLY A 1 96 ? -5.854 9.229 -8.018 1.00 70.38 96 GLY A O 1
ATOM 732 N N . CYS A 1 97 ? -7.339 10.803 -8.610 1.00 80.75 97 CYS A N 1
ATOM 733 C CA . CYS A 1 97 ? -7.890 10.030 -9.726 1.00 80.75 97 CYS A CA 1
ATOM 734 C C . CYS A 1 97 ? -6.845 9.782 -10.815 1.00 80.75 97 CYS A C 1
ATOM 736 O O . CYS A 1 97 ? -6.678 8.649 -11.267 1.00 80.75 97 CYS A O 1
ATOM 738 N N . LEU A 1 98 ? -6.103 10.820 -11.205 1.00 86.69 98 LEU A N 1
ATOM 739 C CA . LEU A 1 98 ? -5.036 10.726 -12.197 1.00 86.69 98 LEU A CA 1
ATOM 740 C C . LEU A 1 98 ? -3.951 9.751 -11.753 1.00 86.69 98 LEU A C 1
ATOM 742 O O . LEU A 1 98 ? -3.468 8.972 -12.569 1.00 86.69 98 LEU A O 1
ATOM 746 N N . ARG A 1 99 ? -3.613 9.727 -10.460 1.00 83.69 99 ARG A N 1
ATOM 747 C CA . ARG A 1 99 ? -2.653 8.773 -9.895 1.00 83.69 99 ARG A CA 1
ATOM 748 C C . ARG A 1 99 ? -3.086 7.334 -10.153 1.00 83.69 99 ARG A C 1
ATOM 750 O O . ARG A 1 99 ? -2.302 6.548 -10.680 1.00 83.69 99 ARG A O 1
ATOM 757 N N . LEU A 1 100 ? -4.334 7.004 -9.830 1.00 79.62 100 LEU A N 1
ATOM 758 C CA . LEU A 1 100 ? -4.881 5.661 -10.029 1.00 79.62 100 LEU A CA 1
ATOM 759 C C . LEU A 1 100 ? -5.001 5.304 -11.517 1.00 79.62 100 LEU A C 1
ATOM 761 O O . LEU A 1 100 ? -4.668 4.190 -11.914 1.00 79.62 100 LEU A O 1
ATOM 765 N N . ILE A 1 101 ? -5.413 6.258 -12.351 1.00 89.44 101 ILE A N 1
ATOM 766 C CA . ILE A 1 101 ? -5.498 6.089 -13.806 1.00 89.44 101 ILE A CA 1
ATOM 767 C C . ILE A 1 101 ? -4.114 5.814 -14.401 1.00 89.44 101 ILE A C 1
ATOM 769 O O . ILE A 1 101 ? -3.958 4.868 -15.169 1.00 89.44 101 ILE A O 1
ATOM 773 N N . PHE A 1 102 ? -3.089 6.578 -14.022 1.00 88.88 102 PHE A N 1
ATOM 774 C CA . PHE A 1 102 ? -1.724 6.341 -14.488 1.00 88.88 102 PHE A CA 1
ATOM 775 C C . PHE A 1 102 ? -1.183 4.990 -14.023 1.00 88.88 102 PHE A C 1
ATOM 777 O O . PHE A 1 102 ? -0.529 4.321 -14.817 1.00 88.88 102 PHE A O 1
ATOM 784 N N . ILE A 1 103 ? -1.503 4.543 -12.802 1.00 83.44 103 ILE A N 1
ATOM 785 C CA . ILE A 1 103 ? -1.162 3.188 -12.340 1.00 83.44 103 ILE A CA 1
ATOM 786 C C . ILE A 1 103 ? -1.812 2.138 -13.250 1.00 83.44 103 ILE A C 1
ATOM 788 O O . ILE A 1 103 ? -1.119 1.248 -13.732 1.00 83.44 103 ILE A O 1
ATOM 792 N N . ILE A 1 104 ? -3.108 2.260 -13.559 1.00 86.38 104 ILE A N 1
ATOM 793 C CA . ILE A 1 104 ? -3.796 1.335 -14.477 1.00 86.38 104 ILE A CA 1
ATOM 794 C C . ILE A 1 104 ? -3.123 1.340 -15.851 1.00 86.38 104 ILE A C 1
ATOM 796 O O . ILE A 1 104 ? -2.786 0.278 -16.369 1.00 86.38 104 ILE A O 1
ATOM 800 N N . GLY A 1 105 ? -2.872 2.520 -16.424 1.00 93.12 105 GLY A N 1
ATOM 801 C CA . GLY A 1 105 ? -2.206 2.652 -17.721 1.00 93.12 105 GLY A CA 1
ATOM 802 C C . GLY A 1 105 ? -0.812 2.024 -17.722 1.00 93.12 105 GLY A C 1
ATOM 803 O O . GLY A 1 105 ? -0.412 1.376 -18.691 1.00 93.12 105 GLY A O 1
ATOM 804 N N . PHE A 1 106 ? -0.095 2.146 -16.607 1.00 87.25 106 PHE A N 1
ATOM 805 C CA . PHE A 1 106 ? 1.237 1.592 -16.432 1.00 87.25 106 PHE A CA 1
ATOM 806 C C . PHE A 1 106 ? 1.248 0.059 -16.342 1.00 87.25 106 PHE A C 1
ATOM 808 O O . PHE A 1 106 ? 2.052 -0.586 -17.016 1.00 87.25 106 PHE A O 1
ATOM 815 N N . VAL A 1 107 ? 0.338 -0.520 -15.553 1.00 85.94 107 VAL A N 1
ATOM 816 C CA . VAL A 1 107 ? 0.206 -1.977 -15.389 1.00 85.94 107 VAL A CA 1
ATOM 817 C C . VAL A 1 107 ? -0.316 -2.627 -16.671 1.00 85.94 107 VAL A C 1
ATOM 819 O O . VAL A 1 107 ? 0.194 -3.659 -17.098 1.00 85.94 107 VAL A O 1
ATOM 822 N N . CYS A 1 108 ? -1.290 -2.004 -17.341 1.00 93.56 108 CYS A N 1
ATOM 823 C CA . CYS A 1 108 ? -1.769 -2.456 -18.647 1.00 93.56 108 CYS A CA 1
ATOM 824 C C . CYS A 1 108 ? -0.646 -2.463 -19.696 1.00 93.56 108 CYS A C 1
ATOM 826 O O . CYS A 1 108 ? -0.559 -3.383 -20.500 1.00 93.56 108 CYS A O 1
ATOM 828 N N . SER A 1 109 ? 0.245 -1.468 -19.665 1.00 94.00 109 SER A N 1
ATOM 829 C CA . SER A 1 109 ? 1.364 -1.341 -20.608 1.00 94.00 109 SER A CA 1
ATOM 830 C C . SER A 1 109 ? 2.647 -2.059 -20.164 1.00 94.00 109 SER A C 1
ATOM 832 O O . SER A 1 109 ? 3.730 -1.715 -20.634 1.00 94.00 109 SER A O 1
ATOM 834 N N . SER A 1 110 ? 2.578 -3.044 -19.262 1.00 90.19 110 SER A N 1
ATOM 835 C CA . SER A 1 110 ? 3.749 -3.844 -18.872 1.00 90.19 110 SER A CA 1
ATOM 836 C C . SER A 1 110 ? 4.423 -4.507 -20.077 1.00 90.19 110 SER A C 1
ATOM 838 O O . SER A 1 110 ? 3.756 -5.017 -20.976 1.00 90.19 110 SER A O 1
ATOM 840 N N . GLU A 1 111 ? 5.760 -4.527 -20.096 1.00 88.94 111 GLU A N 1
ATOM 841 C CA . GLU A 1 111 ? 6.519 -5.132 -21.202 1.00 88.94 111 GLU A CA 1
ATOM 842 C C . GLU A 1 111 ? 6.209 -6.631 -21.330 1.00 88.94 111 GLU A C 1
ATOM 844 O O . GLU A 1 111 ? 6.008 -7.151 -22.422 1.00 88.94 111 GLU A O 1
ATOM 849 N N . SER A 1 112 ? 6.079 -7.308 -20.192 1.00 88.19 112 SER A N 1
ATOM 850 C CA . SER A 1 112 ? 5.716 -8.716 -20.113 1.00 88.19 112 SER A CA 1
ATOM 851 C C . SER A 1 112 ? 4.190 -8.901 -20.136 1.00 88.19 112 SER A C 1
ATOM 853 O O . SER A 1 112 ? 3.505 -8.291 -19.310 1.00 88.19 112 SER A O 1
ATOM 855 N N . PRO A 1 113 ? 3.635 -9.762 -21.015 1.00 91.19 113 PRO A N 1
ATOM 856 C CA . PRO A 1 113 ? 2.197 -10.037 -21.066 1.00 91.19 113 PRO A CA 1
ATOM 857 C C . PRO A 1 113 ? 1.605 -10.545 -19.745 1.00 91.19 113 PRO A C 1
ATOM 859 O O . PRO A 1 113 ? 0.489 -10.171 -19.400 1.00 91.19 113 PRO A O 1
ATOM 862 N N . ILE A 1 114 ? 2.347 -11.361 -18.984 1.00 85.12 114 ILE A N 1
ATOM 863 C CA . ILE A 1 114 ? 1.848 -11.967 -17.734 1.00 85.12 114 ILE A CA 1
ATOM 864 C C . ILE A 1 114 ? 1.696 -10.955 -16.591 1.00 85.12 114 ILE A C 1
ATOM 866 O O . ILE A 1 114 ? 0.926 -11.190 -15.664 1.00 85.12 114 ILE A O 1
ATOM 870 N N . ASP A 1 115 ? 2.406 -9.830 -16.671 1.00 83.31 115 ASP A N 1
ATOM 871 C CA . ASP A 1 115 ? 2.357 -8.763 -15.669 1.00 83.31 115 ASP A CA 1
ATOM 872 C C . ASP A 1 115 ? 1.256 -7.736 -15.975 1.00 83.31 115 ASP A C 1
ATOM 874 O O . ASP A 1 115 ? 1.043 -6.794 -15.209 1.00 83.31 115 ASP A O 1
ATOM 878 N N . ARG A 1 116 ? 0.551 -7.890 -17.104 1.00 91.94 116 ARG A N 1
ATOM 879 C CA . ARG A 1 116 ? -0.583 -7.040 -17.464 1.00 91.94 116 ARG A CA 1
ATOM 880 C C . ARG A 1 116 ? -1.829 -7.514 -16.733 1.00 91.94 116 ARG A C 1
ATOM 882 O O . ARG A 1 116 ? -2.121 -8.707 -16.665 1.00 91.94 116 ARG A O 1
ATOM 889 N N . ILE A 1 117 ? -2.591 -6.560 -16.210 1.00 82.00 117 ILE A N 1
ATOM 890 C CA . ILE A 1 117 ? -3.910 -6.849 -15.644 1.00 82.00 117 ILE A CA 1
ATOM 891 C C . ILE A 1 117 ? -4.891 -7.273 -16.734 1.00 82.00 117 ILE A C 1
ATOM 893 O O . ILE A 1 117 ? -4.775 -6.871 -17.887 1.00 82.00 117 ILE A O 1
ATOM 897 N N . ASP A 1 118 ? -5.893 -8.057 -16.350 1.00 88.81 118 ASP A N 1
ATOM 898 C CA . ASP A 1 118 ? -7.004 -8.381 -17.238 1.00 88.81 118 ASP A CA 1
ATOM 899 C C . ASP A 1 118 ? -7.777 -7.114 -17.654 1.00 88.81 118 ASP A C 1
ATOM 901 O O . ASP A 1 118 ? -7.971 -6.194 -16.852 1.00 88.81 118 ASP A O 1
ATOM 905 N N . MET A 1 119 ? -8.256 -7.079 -18.901 1.00 92.44 119 MET A N 1
ATOM 906 C CA . MET A 1 119 ? -8.979 -5.925 -19.440 1.00 92.44 119 MET A CA 1
ATOM 907 C C . MET A 1 119 ? -10.275 -5.642 -18.666 1.00 92.44 119 MET A C 1
ATOM 909 O O . MET A 1 119 ? -10.601 -4.485 -18.399 1.00 92.44 119 MET A O 1
ATOM 913 N N . GLY A 1 120 ? -11.004 -6.683 -18.255 1.00 77.75 120 GLY A N 1
ATOM 914 C CA . GLY A 1 120 ? -12.195 -6.543 -17.420 1.00 77.75 120 GLY A CA 1
ATOM 915 C C . GLY A 1 120 ? -11.863 -5.954 -16.050 1.00 77.75 120 GLY A C 1
ATOM 916 O O . GLY A 1 120 ? -12.576 -5.076 -15.559 1.00 77.75 120 GLY A O 1
ATOM 917 N N . TYR A 1 121 ? -10.732 -6.357 -15.465 1.00 72.69 121 TYR A N 1
ATOM 918 C CA . TYR A 1 121 ? -10.234 -5.768 -14.221 1.00 72.69 121 TYR A CA 1
ATOM 919 C C . TYR A 1 121 ? -9.840 -4.292 -14.392 1.00 72.69 121 TYR A C 1
ATOM 921 O O . TYR A 1 121 ? -10.205 -3.463 -13.556 1.00 72.69 121 TYR A O 1
ATOM 929 N N . ALA A 1 122 ? -9.167 -3.934 -15.491 1.00 76.75 122 ALA A N 1
ATOM 930 C CA . ALA A 1 122 ? -8.827 -2.546 -15.806 1.00 76.75 122 ALA A CA 1
ATOM 931 C C . ALA A 1 122 ? -10.084 -1.665 -15.921 1.00 76.75 122 ALA A C 1
ATOM 933 O O . ALA A 1 122 ? -10.154 -0.595 -15.311 1.00 76.75 122 ALA A O 1
ATOM 934 N N . VAL A 1 123 ? -11.111 -2.141 -16.636 1.00 83.62 123 VAL A N 1
ATOM 935 C CA . VAL A 1 123 ? -12.402 -1.448 -16.770 1.00 83.62 123 VAL A CA 1
ATOM 936 C C . VAL A 1 123 ? -13.092 -1.291 -15.416 1.00 83.62 123 VAL A C 1
ATOM 938 O O . VAL A 1 123 ? -13.532 -0.190 -15.090 1.00 83.62 123 VAL A O 1
ATOM 941 N N . SER A 1 124 ? -13.143 -2.348 -14.600 1.00 66.88 124 SER A N 1
ATOM 942 C CA . SER A 1 124 ? -13.738 -2.294 -13.259 1.00 66.88 124 SER A CA 1
ATOM 943 C C . SER A 1 124 ? -13.053 -1.253 -12.366 1.00 66.88 124 SER A C 1
ATOM 945 O O . SER A 1 124 ? -13.724 -0.487 -11.672 1.00 66.88 124 SER A O 1
ATOM 947 N N . LYS A 1 125 ? -11.719 -1.152 -12.425 1.00 74.81 125 LYS A N 1
ATOM 948 C CA . LYS A 1 125 ? -10.975 -0.133 -11.674 1.00 74.81 125 LYS A CA 1
ATOM 949 C C . LYS A 1 125 ? -11.239 1.280 -12.181 1.00 74.81 125 LYS A C 1
ATOM 951 O O . LYS A 1 125 ? -11.450 2.168 -11.362 1.00 74.81 125 LYS A O 1
ATOM 956 N N . LEU A 1 126 ? -11.307 1.490 -13.494 1.00 81.00 126 LEU A N 1
ATOM 957 C CA . LEU A 1 126 ? -11.665 2.795 -14.060 1.00 81.00 126 LEU A CA 1
ATOM 958 C C . LEU A 1 126 ? -13.098 3.213 -13.709 1.00 81.00 126 LEU A C 1
ATOM 960 O O . LEU A 1 126 ? -13.333 4.385 -13.424 1.00 81.00 126 LEU A O 1
ATOM 964 N N . GLN A 1 127 ? -14.043 2.270 -13.676 1.00 72.38 127 GLN A N 1
ATOM 965 C CA . GLN A 1 127 ? -15.411 2.522 -13.213 1.00 72.38 127 GLN A CA 1
ATOM 966 C C . GLN A 1 127 ? -15.431 2.928 -11.739 1.00 72.38 127 GLN A C 1
ATOM 968 O O . GLN A 1 127 ? -16.032 3.941 -11.405 1.00 72.38 127 GLN A O 1
ATOM 973 N N . SER A 1 128 ? -14.701 2.211 -10.881 1.00 68.44 128 SER A N 1
ATOM 974 C CA . SER A 1 128 ? -14.582 2.561 -9.462 1.00 68.44 128 SER A CA 1
ATOM 975 C C . SER A 1 128 ? -13.969 3.951 -9.254 1.00 68.44 128 SER A C 1
ATOM 977 O O . SER A 1 128 ? -14.490 4.718 -8.450 1.00 68.44 128 SER A O 1
ATOM 979 N N . ILE A 1 129 ? -12.923 4.309 -10.011 1.00 75.50 129 ILE A N 1
ATOM 980 C CA . ILE A 1 129 ? -12.317 5.652 -9.966 1.00 75.50 129 ILE A CA 1
ATOM 981 C C . ILE A 1 129 ? -13.328 6.717 -10.394 1.00 75.50 129 ILE A C 1
ATOM 983 O O . ILE A 1 129 ? -13.453 7.746 -9.738 1.00 75.50 129 ILE A O 1
ATOM 987 N N . ARG A 1 130 ? -14.063 6.476 -11.486 1.00 82.44 130 ARG A N 1
ATOM 988 C CA . ARG A 1 130 ? -15.102 7.395 -11.967 1.00 82.44 130 ARG A CA 1
ATOM 989 C C . ARG A 1 130 ? -16.180 7.608 -10.908 1.00 82.44 130 ARG A C 1
ATOM 991 O O . ARG A 1 130 ? -16.561 8.748 -10.662 1.00 82.44 130 ARG A O 1
ATOM 998 N N . ASP A 1 131 ? -16.682 6.532 -10.320 1.00 69.94 131 ASP A N 1
ATOM 999 C CA . ASP A 1 131 ? -17.795 6.598 -9.378 1.00 69.94 131 ASP A CA 1
ATOM 1000 C C . ASP A 1 131 ? -17.363 7.318 -8.084 1.00 69.94 131 ASP A C 1
ATOM 1002 O O . ASP A 1 131 ? -18.069 8.214 -7.621 1.00 69.94 131 ASP A O 1
ATOM 100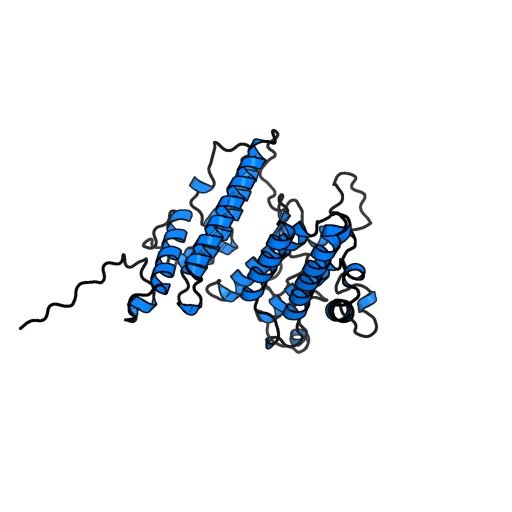6 N N . ASP A 1 132 ? -16.155 7.040 -7.578 1.00 64.44 132 ASP A N 1
ATOM 1007 C CA . ASP A 1 132 ? -15.556 7.759 -6.443 1.00 64.44 132 ASP A CA 1
ATOM 1008 C C . ASP A 1 132 ? -15.342 9.253 -6.750 1.00 64.44 132 ASP A C 1
ATOM 1010 O O . ASP A 1 132 ? -15.705 10.125 -5.957 1.00 64.44 132 ASP A O 1
ATOM 1014 N N . PHE A 1 133 ? -14.837 9.578 -7.944 1.00 70.94 133 PHE A N 1
ATOM 1015 C CA . PHE A 1 133 ? -14.654 10.963 -8.382 1.00 70.94 133 PHE A CA 1
ATOM 1016 C C . PHE A 1 133 ? -15.974 11.743 -8.432 1.00 70.94 133 PHE A C 1
ATOM 1018 O O . PHE A 1 133 ? -16.040 12.888 -7.980 1.00 70.94 133 PHE A O 1
ATOM 1025 N N . LEU A 1 134 ? -17.039 11.126 -8.953 1.00 65.00 134 LEU A N 1
ATOM 1026 C CA . LEU A 1 134 ? -18.366 11.740 -9.031 1.00 65.00 134 LEU A CA 1
ATOM 1027 C C . LEU A 1 134 ? -18.959 11.993 -7.642 1.00 65.00 134 LEU A C 1
ATOM 1029 O O . LEU A 1 134 ? -19.539 13.057 -7.417 1.00 65.00 134 LEU A O 1
ATOM 1033 N N . ILE A 1 135 ? -18.770 11.064 -6.701 1.00 62.22 135 ILE A N 1
ATOM 1034 C CA . ILE A 1 135 ? -19.187 11.238 -5.304 1.00 62.22 135 ILE A CA 1
ATOM 1035 C C . ILE A 1 135 ? -18.451 12.430 -4.676 1.00 62.22 135 ILE A C 1
ATOM 1037 O O . ILE A 1 135 ? -19.092 13.321 -4.110 1.00 62.22 135 ILE A O 1
ATOM 1041 N N . ARG A 1 136 ? -17.121 12.504 -4.831 1.00 61.34 136 ARG A N 1
ATOM 1042 C CA . ARG A 1 136 ? -16.296 13.606 -4.300 1.00 61.34 136 ARG A CA 1
ATOM 1043 C C . ARG A 1 136 ? -16.670 14.959 -4.907 1.00 61.34 136 ARG A C 1
ATOM 1045 O O . ARG A 1 136 ? -16.754 15.957 -4.189 1.00 61.34 136 ARG A O 1
ATOM 1052 N N . LEU A 1 137 ? -16.957 14.999 -6.209 1.00 60.38 137 LEU A N 1
ATOM 1053 C CA . LEU A 1 137 ? -17.442 16.202 -6.886 1.00 60.38 137 LEU A CA 1
ATOM 1054 C C . LEU A 1 137 ? -18.806 16.650 -6.360 1.00 60.38 137 LEU A C 1
ATOM 1056 O O . LEU A 1 137 ? -18.992 17.842 -6.116 1.00 60.38 137 LEU A O 1
ATOM 1060 N N . HIS A 1 138 ? -19.745 15.724 -6.159 1.00 56.78 138 HIS A N 1
ATOM 1061 C CA . HIS A 1 138 ? -21.073 16.050 -5.642 1.00 56.78 138 HIS A CA 1
ATOM 1062 C C . HIS A 1 138 ? -20.996 16.606 -4.212 1.00 56.78 138 HIS A C 1
ATOM 1064 O O . HIS A 1 138 ? -21.566 17.659 -3.931 1.00 56.78 138 HIS A O 1
ATOM 1070 N N . TYR A 1 139 ? -20.193 15.975 -3.349 1.00 48.81 139 TYR A N 1
ATOM 1071 C CA . TYR A 1 139 ? -19.961 16.423 -1.972 1.00 48.81 139 TYR A CA 1
ATOM 1072 C C . TYR A 1 139 ? -19.298 17.812 -1.899 1.00 48.81 139 TYR A C 1
ATOM 1074 O O . TYR A 1 139 ? -19.586 18.610 -1.007 1.00 48.81 139 TYR A O 1
ATOM 1082 N N . SER A 1 140 ? -18.434 18.146 -2.866 1.00 48.91 140 SER A N 1
ATOM 1083 C CA . SER A 1 140 ? -17.779 19.462 -2.933 1.00 48.91 140 SER A CA 1
ATOM 1084 C C . SER A 1 140 ? -18.715 20.618 -3.316 1.00 48.91 140 SER A C 1
ATOM 1086 O O . SER A 1 140 ? -18.422 21.764 -2.986 1.00 48.91 140 SER A O 1
ATOM 1088 N N . GLN A 1 141 ? -19.839 20.339 -3.987 1.00 51.12 141 GLN A N 1
ATOM 1089 C CA . GLN A 1 141 ? -20.800 21.365 -4.413 1.00 51.12 141 GLN A CA 1
ATOM 1090 C C . GLN A 1 141 ? -21.834 21.701 -3.331 1.00 51.12 141 GLN A C 1
ATOM 1092 O O . GLN A 1 141 ? -22.418 22.783 -3.362 1.00 51.12 141 GLN A O 1
ATOM 1097 N N . THR A 1 142 ? -22.057 20.800 -2.371 1.00 46.28 142 THR A N 1
ATOM 1098 C CA . THR A 1 142 ? -23.070 20.965 -1.318 1.00 46.28 142 THR A CA 1
ATOM 1099 C C . THR A 1 142 ? -22.573 21.752 -0.104 1.00 46.28 142 THR A C 1
ATOM 1101 O O . THR A 1 142 ? -23.382 22.349 0.602 1.00 46.28 142 THR A O 1
ATOM 1104 N N . GLU A 1 143 ? -21.259 21.818 0.126 1.00 46.59 143 GLU A N 1
ATOM 1105 C CA . GLU A 1 143 ? -20.663 22.631 1.193 1.00 46.59 143 GLU A CA 1
ATOM 1106 C C . GLU A 1 143 ? -20.086 23.936 0.634 1.00 46.59 143 GLU A C 1
ATOM 1108 O O . GLU A 1 143 ? -19.002 23.980 0.050 1.00 46.59 143 GLU A O 1
ATOM 1113 N N . GLY A 1 144 ? -20.809 25.036 0.832 1.00 47.81 144 GLY A N 1
ATOM 1114 C CA . GLY A 1 144 ? -20.259 26.362 0.591 1.00 47.81 144 GLY A CA 1
ATOM 1115 C C . GLY A 1 144 ? -19.121 26.698 1.566 1.00 47.81 144 GLY A C 1
ATOM 1116 O O . GLY A 1 144 ? -19.202 26.388 2.749 1.00 47.81 144 GLY A O 1
ATOM 1117 N N . VAL A 1 145 ? -18.153 27.487 1.072 1.00 43.97 145 VAL A N 1
ATOM 1118 C CA . VAL A 1 145 ? -17.347 28.499 1.801 1.00 43.97 145 VAL A CA 1
ATOM 1119 C C . VAL A 1 145 ? -15.823 28.250 1.973 1.00 43.97 145 VAL A C 1
ATOM 1121 O O . VAL A 1 145 ? -15.351 27.256 2.508 1.00 43.97 145 VAL A O 1
ATOM 1124 N N . ARG A 1 146 ? -15.096 29.327 1.601 1.00 38.88 146 ARG A N 1
ATOM 1125 C CA . ARG A 1 146 ? -13.740 29.828 1.947 1.00 38.88 146 ARG A CA 1
ATOM 1126 C C . ARG A 1 146 ? -12.483 29.110 1.434 1.00 38.88 146 ARG A C 1
ATOM 1128 O O . ARG A 1 146 ? -11.914 28.219 2.050 1.00 38.88 146 ARG A O 1
ATOM 1135 N N . SER A 1 147 ? -11.958 29.715 0.367 1.00 36.44 147 SER A N 1
ATOM 1136 C CA . SER A 1 147 ? -10.573 29.647 -0.106 1.00 36.44 147 SER A CA 1
ATOM 1137 C C . SER A 1 147 ? -9.564 30.072 0.978 1.00 36.44 147 SER A C 1
ATOM 1139 O O . SER A 1 147 ? -9.687 31.155 1.556 1.00 36.44 147 SER A O 1
ATOM 1141 N N . ARG A 1 148 ? -8.549 29.236 1.230 1.00 37.16 148 ARG A N 1
ATOM 1142 C CA . ARG A 1 148 ? -7.310 29.581 1.950 1.00 37.16 148 ARG A CA 1
ATOM 1143 C C . ARG A 1 148 ? -6.101 29.111 1.130 1.00 37.16 148 ARG A C 1
ATOM 1145 O O . ARG A 1 148 ? -6.162 28.082 0.465 1.00 37.16 148 ARG A O 1
ATOM 1152 N N . SER A 1 149 ? -5.053 29.932 1.176 1.00 31.39 149 SER A N 1
ATOM 1153 C CA . SER A 1 149 ? -3.903 30.006 0.264 1.00 31.39 149 SER A CA 1
ATOM 1154 C C . SER A 1 149 ? -3.091 28.714 0.054 1.00 31.39 149 SER A C 1
ATOM 1156 O O . SER A 1 149 ? -3.009 27.844 0.921 1.00 31.39 149 SER A O 1
ATOM 1158 N N . TYR A 1 150 ? -2.451 28.657 -1.117 1.00 34.59 150 TYR A N 1
ATOM 1159 C CA . TYR A 1 150 ? -1.457 27.690 -1.592 1.00 34.59 150 TYR A CA 1
ATOM 1160 C C . TYR A 1 150 ? -0.117 27.868 -0.840 1.00 34.59 150 TYR A C 1
ATOM 1162 O O . TYR A 1 150 ? 0.684 28.718 -1.218 1.00 34.59 150 TYR A O 1
ATOM 1170 N N . SER A 1 151 ? 0.159 27.093 0.218 1.00 33.50 151 SER A N 1
ATOM 1171 C CA . SER A 1 151 ? 1.556 26.881 0.670 1.00 33.50 151 SER A CA 1
ATOM 1172 C C . SER A 1 151 ? 1.826 25.611 1.484 1.00 33.50 151 SER A C 1
ATOM 1174 O O . SER A 1 151 ? 2.928 25.459 1.999 1.00 33.50 151 SER A O 1
ATOM 1176 N N . SER A 1 152 ? 0.878 24.689 1.628 1.00 46.16 152 SER A N 1
ATOM 1177 C CA . SER A 1 152 ? 1.155 23.447 2.344 1.00 46.16 152 SER A CA 1
ATOM 1178 C C . SER A 1 152 ? 0.214 22.351 1.873 1.00 46.16 152 SER A C 1
ATOM 1180 O O . SER A 1 152 ? -1.004 22.426 2.048 1.00 46.16 152 SER A O 1
ATOM 1182 N N . CYS A 1 153 ? 0.782 21.382 1.157 1.00 52.19 153 CYS A N 1
ATOM 1183 C CA . CYS A 1 153 ? 0.067 20.188 0.722 1.00 52.19 153 CYS A CA 1
ATOM 1184 C C . CYS A 1 153 ? 0.077 19.111 1.819 1.00 52.19 153 CYS A C 1
ATOM 1186 O O . CYS A 1 153 ? -0.808 18.278 1.811 1.00 52.19 153 CYS A O 1
ATOM 1188 N N . MET A 1 154 ? 0.993 19.166 2.799 1.00 65.69 154 MET A N 1
ATOM 1189 C CA . MET A 1 154 ? 1.180 18.153 3.859 1.00 65.69 154 MET A CA 1
ATOM 1190 C C . MET A 1 154 ? 0.868 18.705 5.260 1.00 65.69 154 MET A C 1
ATOM 1192 O O . MET A 1 154 ? 1.615 18.501 6.215 1.00 65.69 154 MET A O 1
ATOM 1196 N N . ASP A 1 155 ? -0.226 19.460 5.371 1.00 70.50 155 ASP A N 1
ATOM 1197 C CA . ASP A 1 155 ? -0.607 20.193 6.588 1.00 70.50 155 ASP A CA 1
ATOM 1198 C C . ASP A 1 155 ? -0.874 19.303 7.807 1.00 70.50 155 ASP A C 1
ATOM 1200 O O . ASP A 1 155 ? -0.758 19.758 8.943 1.00 70.50 155 ASP A O 1
ATOM 1204 N N . ASN A 1 156 ? -1.200 18.027 7.594 1.00 79.81 156 ASN A N 1
ATOM 1205 C CA . ASN A 1 156 ? -1.523 17.113 8.684 1.00 79.81 156 ASN A CA 1
ATOM 1206 C C . ASN A 1 156 ? -0.277 16.462 9.317 1.00 79.81 156 ASN A C 1
ATOM 1208 O O . ASN A 1 156 ? -0.397 15.787 10.346 1.00 79.81 156 ASN A O 1
ATOM 1212 N N . GLY A 1 157 ? 0.920 16.726 8.781 1.00 85.44 157 GLY A N 1
ATOM 1213 C CA . GLY A 1 157 ? 2.185 16.206 9.299 1.00 85.44 157 GLY A CA 1
ATOM 1214 C C . GLY A 1 157 ? 2.343 14.700 9.073 1.00 85.44 157 GLY A C 1
ATOM 1215 O O . GLY A 1 157 ? 1.717 14.129 8.185 1.00 85.44 157 GLY A O 1
ATOM 1216 N N . SER A 1 158 ? 3.203 14.047 9.855 1.00 89.56 158 SER A N 1
ATOM 1217 C CA . SER A 1 158 ? 3.431 12.603 9.744 1.00 89.56 158 SER A CA 1
ATOM 1218 C C . SER A 1 158 ? 2.346 11.779 10.442 1.00 89.56 158 SER A C 1
ATOM 1220 O O . SER A 1 158 ? 1.779 12.202 11.451 1.00 89.56 158 SER A O 1
ATOM 1222 N N . LEU A 1 159 ? 2.105 10.562 9.950 1.00 92.94 159 LEU A N 1
ATOM 1223 C CA . LEU A 1 159 ? 1.200 9.569 10.538 1.00 92.94 159 LEU A CA 1
ATOM 1224 C C . LEU A 1 159 ? 1.550 9.266 12.004 1.00 92.94 159 LEU A C 1
ATOM 1226 O O . LEU A 1 159 ? 0.658 9.033 12.818 1.00 92.94 159 LEU A O 1
ATOM 1230 N N . GLU A 1 160 ? 2.833 9.346 12.358 1.00 92.00 160 GLU A N 1
ATOM 1231 C CA . GLU A 1 160 ? 3.341 9.289 13.734 1.00 92.00 160 GLU A CA 1
ATOM 1232 C C . GLU A 1 160 ? 2.536 10.174 14.706 1.00 92.00 160 GLU A C 1
ATOM 1234 O O . GLU A 1 160 ? 2.125 9.708 15.768 1.00 92.00 160 GLU A O 1
ATOM 1239 N N . LEU A 1 161 ? 2.238 11.422 14.318 1.00 89.56 161 LEU A N 1
ATOM 1240 C CA . LEU A 1 161 ? 1.506 12.386 15.152 1.00 89.56 161 LEU A CA 1
ATOM 1241 C C . LEU A 1 161 ? 0.039 11.995 15.387 1.00 89.56 161 LEU A C 1
ATOM 1243 O O . LEU A 1 161 ? -0.585 12.485 16.327 1.00 89.56 161 LEU A O 1
ATOM 1247 N N . TRP A 1 162 ? -0.519 11.153 14.517 1.00 91.81 162 TRP A N 1
ATOM 1248 C CA . TRP A 1 162 ? -1.907 10.695 14.578 1.00 91.81 162 TRP A CA 1
ATOM 1249 C C . TRP A 1 162 ? -2.041 9.379 15.340 1.00 91.81 162 TRP A C 1
ATOM 1251 O O . TRP A 1 162 ? -3.012 9.170 16.074 1.00 91.81 162 TRP A O 1
ATOM 1261 N N . LEU A 1 163 ? -1.060 8.487 15.191 1.00 92.06 163 LEU A N 1
ATOM 1262 C CA . LEU A 1 163 ? -1.025 7.234 15.939 1.00 92.06 163 LEU A CA 1
ATOM 1263 C C . LEU A 1 163 ? -0.677 7.484 17.407 1.00 92.06 163 LEU A C 1
ATOM 1265 O O . LEU A 1 163 ? -1.352 6.926 18.276 1.00 92.06 163 LEU A O 1
ATOM 1269 N N . HIS A 1 164 ? 0.279 8.385 17.666 1.00 90.88 164 HIS A N 1
ATOM 1270 C CA . HIS A 1 164 ? 0.866 8.616 18.987 1.00 90.88 164 HIS A CA 1
ATOM 1271 C C . HIS A 1 164 ? 0.986 10.113 19.330 1.00 90.88 164 HIS A C 1
ATOM 1273 O O . HIS A 1 164 ? 2.097 10.651 19.359 1.00 90.88 164 HIS A O 1
ATOM 1279 N N . PRO A 1 165 ? -0.132 10.812 19.604 1.00 82.00 165 PRO A N 1
ATOM 1280 C CA . PRO A 1 165 ? -0.100 12.228 19.960 1.00 82.00 165 PRO A CA 1
ATOM 1281 C C . PRO A 1 165 ? 0.756 12.465 21.213 1.00 82.00 165 PRO A C 1
ATOM 1283 O O . PRO A 1 165 ? 0.553 11.817 22.242 1.00 82.00 165 PRO A O 1
ATOM 1286 N N . SER A 1 166 ? 1.705 13.403 21.148 1.00 69.44 166 SER A N 1
ATOM 1287 C CA . SER A 1 166 ? 2.507 13.803 22.309 1.00 69.44 166 SER A CA 1
ATOM 1288 C C . SER A 1 166 ? 1.602 14.359 23.408 1.00 69.44 166 SER A C 1
ATOM 1290 O O . SER A 1 166 ? 0.870 15.319 23.190 1.00 69.44 166 SER A O 1
ATOM 1292 N N . THR A 1 167 ? 1.692 13.810 24.616 1.00 58.75 167 THR A N 1
ATOM 1293 C CA . THR A 1 167 ? 0.895 14.222 25.786 1.00 58.75 167 THR A CA 1
ATOM 1294 C C . THR A 1 167 ? 1.301 15.582 26.382 1.00 58.75 167 THR A C 1
ATOM 1296 O O . THR A 1 167 ? 0.800 15.949 27.439 1.00 58.75 167 THR A O 1
ATOM 1299 N N . GLY A 1 168 ? 2.221 16.324 25.747 1.00 51.22 168 GLY A N 1
ATOM 1300 C CA . GLY A 1 168 ? 2.999 17.390 26.395 1.00 51.22 168 GLY A CA 1
ATOM 1301 C C . GLY A 1 168 ? 2.934 18.797 25.795 1.00 51.22 168 GLY A C 1
ATOM 1302 O O . GLY A 1 168 ? 3.626 19.672 26.305 1.00 51.22 168 GLY A O 1
ATOM 1303 N N . THR A 1 169 ? 2.147 19.060 24.752 1.00 44.59 169 THR A N 1
ATOM 1304 C CA . THR A 1 169 ? 1.956 20.436 24.255 1.00 44.59 169 THR A CA 1
ATOM 1305 C C . THR A 1 169 ? 0.475 20.724 24.103 1.00 44.59 169 THR A C 1
ATOM 1307 O O . THR A 1 169 ? -0.146 20.365 23.103 1.00 44.59 169 THR A O 1
ATOM 1310 N N . GLU A 1 170 ? -0.080 21.366 25.129 1.00 43.50 170 GLU A N 1
ATOM 1311 C CA . GLU A 1 170 ? -1.362 22.064 25.098 1.00 43.50 170 GLU A CA 1
ATOM 1312 C C . GLU A 1 170 ? -1.295 23.247 24.114 1.00 43.50 170 GLU A C 1
ATOM 1314 O O . GLU A 1 170 ? -1.332 24.408 24.509 1.00 43.50 170 GLU A O 1
ATOM 1319 N N . ASP A 1 171 ? -1.199 22.979 22.812 1.00 44.19 171 ASP A N 1
ATOM 1320 C CA . ASP A 1 171 ? -1.612 23.962 21.816 1.00 44.19 171 ASP A CA 1
ATOM 1321 C C . ASP A 1 171 ? -3.113 23.774 21.575 1.00 44.19 171 ASP A C 1
ATOM 1323 O O . ASP A 1 171 ? -3.574 22.893 20.852 1.00 44.19 171 ASP A O 1
ATOM 1327 N N . VAL A 1 172 ? -3.879 24.619 22.267 1.00 44.91 172 VAL A N 1
ATOM 1328 C CA . VAL A 1 172 ? -5.345 24.654 22.428 1.00 44.91 172 VAL A CA 1
ATOM 1329 C C . VAL A 1 172 ? -6.092 24.995 21.118 1.00 44.91 172 VAL A C 1
ATOM 1331 O O . VAL A 1 172 ? -7.052 25.762 21.122 1.00 44.91 172 VAL A O 1
ATOM 1334 N N . ARG A 1 173 ? -5.667 24.494 19.949 1.00 46.78 173 ARG A N 1
ATOM 1335 C CA . ARG A 1 173 ? -6.298 24.867 18.665 1.00 46.78 173 ARG A CA 1
ATOM 1336 C C . ARG A 1 173 ? -6.608 23.756 17.669 1.00 46.78 173 ARG A C 1
ATOM 1338 O O . ARG A 1 173 ? -7.442 24.015 16.804 1.00 46.78 173 ARG A O 1
ATOM 1345 N N . ASP A 1 174 ? -6.069 22.550 17.816 1.00 55.94 174 ASP A N 1
ATOM 1346 C CA . ASP A 1 174 ? -6.364 21.467 16.871 1.00 55.94 174 ASP A CA 1
ATOM 1347 C C . ASP A 1 174 ? -7.299 20.418 17.481 1.00 55.94 174 ASP A C 1
ATOM 1349 O O . ASP A 1 174 ? -7.144 19.995 18.628 1.00 55.94 174 ASP A O 1
ATOM 1353 N N . ALA A 1 175 ? -8.306 20.007 16.704 1.00 54.38 175 ALA A N 1
ATOM 1354 C CA . ALA A 1 175 ? -9.188 18.895 17.043 1.00 54.38 175 ALA A CA 1
ATOM 1355 C C . ALA A 1 175 ? -8.363 17.636 17.385 1.00 54.38 175 ALA A C 1
ATOM 1357 O O . ALA A 1 175 ? -7.269 17.462 16.839 1.00 54.38 175 ALA A O 1
ATOM 1358 N N . PRO A 1 176 ? -8.861 16.735 18.256 1.00 61.00 176 PRO A N 1
ATOM 1359 C CA . PRO A 1 176 ? -8.128 15.526 18.613 1.00 61.00 176 PRO A CA 1
ATOM 1360 C C . PRO A 1 176 ? -7.747 14.743 17.351 1.00 61.00 176 PRO A C 1
ATOM 1362 O O . PRO A 1 176 ? -8.619 14.280 16.614 1.00 61.00 176 PRO A O 1
ATOM 1365 N N . LYS A 1 177 ? -6.436 14.600 17.108 1.00 72.38 177 LYS A N 1
ATOM 1366 C CA . LYS A 1 177 ? -5.891 13.820 15.991 1.00 72.38 177 LYS A CA 1
ATOM 1367 C C . LYS A 1 177 ? -6.239 12.352 16.203 1.00 72.38 177 LYS A C 1
ATOM 1369 O O . LYS A 1 177 ? -5.604 11.649 16.987 1.00 72.38 177 LYS A O 1
ATOM 1374 N N . ASN A 1 178 ? -7.294 11.902 15.537 1.00 81.75 178 ASN A N 1
ATOM 1375 C CA . ASN A 1 178 ? -7.765 10.530 15.607 1.00 81.75 178 ASN A CA 1
ATOM 1376 C C . ASN A 1 178 ? -8.159 10.052 14.210 1.00 81.75 178 ASN A C 1
ATOM 1378 O O . ASN A 1 178 ? -8.894 10.737 13.505 1.00 81.75 178 ASN A O 1
ATOM 1382 N N . LEU A 1 179 ? -7.663 8.875 13.832 1.00 90.19 179 LEU A N 1
ATOM 1383 C CA . LEU A 1 179 ? -7.971 8.227 12.562 1.00 90.19 179 LEU A CA 1
ATOM 1384 C C . LEU A 1 179 ? -8.940 7.072 12.805 1.00 90.19 179 LEU A C 1
ATOM 1386 O O . LEU A 1 179 ? -8.641 6.177 13.606 1.00 90.19 179 LEU A O 1
ATOM 1390 N N . SER A 1 180 ? -10.057 7.083 12.076 1.00 90.50 180 SER A N 1
ATOM 1391 C CA . SER A 1 180 ? -11.021 5.982 12.025 1.00 90.50 180 SER A CA 1
ATOM 1392 C C . SER A 1 180 ? -10.416 4.709 11.431 1.00 90.50 180 SER A C 1
ATOM 1394 O O . SER A 1 180 ? -9.357 4.732 10.799 1.00 90.50 180 SER A O 1
ATOM 1396 N N . LEU A 1 181 ? -11.131 3.588 11.576 1.00 91.81 181 LEU A N 1
ATOM 1397 C CA . LEU A 1 181 ? -10.766 2.319 10.940 1.00 91.81 181 LEU A CA 1
ATOM 1398 C C . LEU A 1 181 ? -10.591 2.462 9.424 1.00 91.81 181 LEU A C 1
ATOM 1400 O O . LEU A 1 181 ? -9.595 1.992 8.880 1.00 91.81 181 LEU A O 1
ATOM 1404 N N . ILE A 1 182 ? -11.530 3.148 8.766 1.00 89.56 182 ILE A N 1
ATOM 1405 C CA . ILE A 1 182 ? -11.473 3.403 7.324 1.00 89.56 182 ILE A CA 1
ATOM 1406 C C . ILE A 1 182 ? -10.276 4.286 6.982 1.00 89.56 182 ILE A C 1
ATOM 1408 O O . ILE A 1 182 ? -9.509 3.929 6.101 1.00 89.56 182 ILE A O 1
ATOM 1412 N N . GLN A 1 183 ? -10.053 5.383 7.709 1.00 91.69 183 GLN A N 1
ATOM 1413 C CA . GLN A 1 183 ? -8.934 6.288 7.426 1.00 91.69 183 GLN A CA 1
ATOM 1414 C C . GLN A 1 183 ? -7.578 5.588 7.564 1.00 91.69 183 GLN A C 1
ATOM 1416 O O . GLN A 1 183 ? -6.715 5.748 6.707 1.00 91.69 183 GLN A O 1
ATOM 1421 N N . ARG A 1 184 ? -7.386 4.759 8.601 1.00 96.19 184 ARG A N 1
ATOM 1422 C CA . ARG A 1 184 ? -6.157 3.957 8.729 1.00 96.19 184 ARG A CA 1
ATOM 1423 C C . ARG A 1 184 ? -6.019 2.945 7.594 1.00 96.19 184 ARG A C 1
ATOM 1425 O O . ARG A 1 184 ? -4.907 2.704 7.135 1.00 96.19 184 ARG A O 1
ATOM 1432 N N . LEU A 1 185 ? -7.123 2.361 7.134 1.00 94.69 185 LEU A N 1
ATOM 1433 C CA . LEU A 1 185 ? -7.103 1.424 6.017 1.00 94.69 185 LEU A CA 1
ATOM 1434 C C . LEU A 1 185 ? -6.756 2.109 4.688 1.00 94.69 185 LEU A C 1
ATOM 1436 O O . LEU A 1 185 ? -5.927 1.570 3.962 1.00 94.69 185 LEU A O 1
ATOM 1440 N N . GLU A 1 186 ? -7.306 3.292 4.400 1.00 87.94 186 GLU A N 1
ATOM 1441 C CA . GLU A 1 186 ? -6.937 4.090 3.218 1.00 87.94 186 GLU A CA 1
ATOM 1442 C C . GLU A 1 186 ? -5.451 4.455 3.239 1.00 87.94 186 GLU A C 1
ATOM 1444 O O . GLU A 1 186 ? -4.736 4.167 2.285 1.00 87.94 186 GLU A O 1
ATOM 1449 N N . ILE A 1 187 ? -4.940 4.962 4.366 1.00 93.62 187 ILE A N 1
ATOM 1450 C CA . ILE A 1 187 ? -3.515 5.303 4.497 1.00 93.62 187 ILE A CA 1
ATOM 1451 C C . ILE A 1 187 ? -2.634 4.058 4.289 1.00 93.62 187 ILE A C 1
ATOM 1453 O O . ILE A 1 187 ? -1.595 4.125 3.633 1.00 93.62 187 ILE A O 1
ATOM 1457 N N . ALA A 1 188 ? -3.038 2.894 4.809 1.00 97.75 188 ALA A N 1
ATOM 1458 C CA . ALA A 1 188 ? -2.318 1.643 4.576 1.00 97.75 188 ALA A CA 1
ATOM 1459 C C . ALA A 1 188 ? -2.342 1.215 3.096 1.00 97.75 188 ALA A C 1
ATOM 1461 O O . ALA A 1 188 ? -1.341 0.695 2.598 1.00 97.75 188 ALA A O 1
ATOM 1462 N N . ILE A 1 189 ? -3.460 1.436 2.394 1.00 85.19 189 ILE A N 1
ATOM 1463 C CA . ILE A 1 189 ? -3.583 1.213 0.947 1.00 85.19 189 ILE A CA 1
ATOM 1464 C C . ILE A 1 189 ? -2.650 2.160 0.189 1.00 85.19 189 ILE A C 1
ATOM 1466 O O . ILE A 1 189 ? -1.925 1.694 -0.688 1.00 85.19 189 ILE A O 1
ATOM 1470 N N . ASP A 1 190 ? -2.604 3.443 0.548 1.00 84.12 190 ASP A N 1
ATOM 1471 C CA . ASP A 1 190 ? -1.731 4.432 -0.089 1.00 84.12 190 ASP A CA 1
ATOM 1472 C C . ASP A 1 190 ? -0.252 4.038 0.021 1.00 84.12 190 ASP A C 1
ATOM 1474 O O . ASP A 1 190 ? 0.474 4.017 -0.979 1.00 84.12 190 ASP A O 1
ATOM 1478 N N . VAL A 1 191 ? 0.191 3.639 1.220 1.00 91.44 191 VAL A N 1
ATOM 1479 C CA . VAL A 1 191 ? 1.566 3.165 1.452 1.00 91.44 191 VAL A CA 1
ATOM 1480 C C . VAL A 1 191 ? 1.846 1.878 0.668 1.00 91.44 191 VAL A C 1
ATOM 1482 O O . VAL A 1 191 ? 2.907 1.753 0.053 1.00 91.44 191 VAL A O 1
ATOM 1485 N N . ALA A 1 192 ? 0.906 0.927 0.643 1.00 89.38 192 ALA A N 1
ATOM 1486 C CA . ALA A 1 192 ? 1.065 -0.317 -0.110 1.00 89.38 192 ALA A CA 1
ATOM 1487 C C . ALA A 1 192 ? 1.161 -0.067 -1.624 1.00 89.38 192 ALA A C 1
ATOM 1489 O O . ALA A 1 192 ? 2.010 -0.664 -2.284 1.00 89.38 192 ALA A O 1
ATOM 1490 N N . CYS A 1 193 ? 0.341 0.837 -2.166 1.00 78.75 193 CYS A N 1
ATOM 1491 C CA . CYS A 1 193 ? 0.388 1.259 -3.565 1.00 78.75 193 CYS A CA 1
ATOM 1492 C C . CYS A 1 193 ? 1.719 1.940 -3.906 1.00 78.75 193 CYS A C 1
ATOM 1494 O O . CYS A 1 193 ? 2.298 1.666 -4.957 1.00 78.75 193 CYS A O 1
ATOM 1496 N N . ALA A 1 194 ? 2.233 2.800 -3.020 1.00 79.56 194 ALA A N 1
ATOM 1497 C CA . ALA A 1 194 ? 3.536 3.433 -3.206 1.00 79.56 194 ALA A CA 1
ATOM 1498 C C . ALA A 1 194 ? 4.671 2.395 -3.247 1.00 79.56 194 ALA A C 1
ATOM 1500 O O . ALA A 1 194 ? 5.510 2.438 -4.144 1.00 79.56 194 ALA A O 1
ATOM 1501 N N . LEU A 1 195 ? 4.671 1.423 -2.331 1.00 82.06 195 LEU A N 1
ATOM 1502 C CA . LEU A 1 195 ? 5.665 0.347 -2.319 1.00 82.06 195 LEU A CA 1
ATOM 1503 C C . LEU A 1 195 ? 5.560 -0.573 -3.537 1.00 82.06 195 LEU A C 1
ATOM 1505 O O . LEU A 1 195 ? 6.578 -0.917 -4.133 1.00 82.06 195 LEU A O 1
ATOM 1509 N N . ASP A 1 196 ? 4.346 -0.942 -3.942 1.00 81.94 196 ASP A N 1
ATOM 1510 C CA . ASP A 1 196 ? 4.129 -1.740 -5.149 1.00 81.94 196 ASP A CA 1
ATOM 1511 C C . ASP A 1 196 ? 4.634 -1.017 -6.400 1.00 81.94 196 ASP A C 1
ATOM 1513 O O . ASP A 1 196 ? 5.275 -1.623 -7.264 1.00 81.94 196 ASP A O 1
ATOM 1517 N N . PHE A 1 197 ? 4.433 0.302 -6.465 1.00 68.06 197 PHE A N 1
ATOM 1518 C CA . PHE A 1 197 ? 5.005 1.117 -7.524 1.00 68.06 197 PHE A CA 1
ATOM 1519 C C . PHE A 1 197 ? 6.541 1.061 -7.516 1.00 68.06 197 PHE A C 1
ATOM 1521 O O . PHE A 1 197 ? 7.150 0.703 -8.524 1.00 68.06 197 PHE A O 1
ATOM 1528 N N . LEU A 1 198 ? 7.173 1.351 -6.374 1.00 71.25 198 LEU A N 1
ATOM 1529 C CA . LEU A 1 198 ? 8.634 1.377 -6.241 1.00 71.25 198 LEU A CA 1
ATOM 1530 C C . LEU A 1 198 ? 9.288 0.024 -6.559 1.00 71.25 198 LEU A C 1
ATOM 1532 O O . LEU A 1 198 ? 10.351 -0.017 -7.180 1.00 71.25 198 LEU A O 1
ATOM 1536 N N . HIS A 1 199 ? 8.670 -1.081 -6.139 1.00 79.75 199 HIS A N 1
ATOM 1537 C CA . HIS A 1 199 ? 9.265 -2.417 -6.230 1.00 79.75 199 HIS A CA 1
ATOM 1538 C C . HIS A 1 199 ? 9.049 -3.100 -7.574 1.00 79.75 199 HIS A C 1
ATOM 1540 O O . HIS A 1 199 ? 9.951 -3.796 -8.041 1.00 79.75 199 HIS A O 1
ATOM 1546 N N . ASN A 1 200 ? 7.854 -2.964 -8.150 1.00 73.94 200 ASN A N 1
ATOM 1547 C CA . ASN A 1 200 ? 7.429 -3.782 -9.289 1.00 73.94 200 ASN A CA 1
ATOM 1548 C C . ASN A 1 200 ? 7.203 -2.964 -10.560 1.00 73.94 200 ASN A C 1
ATOM 1550 O O . ASN A 1 200 ? 7.229 -3.524 -11.654 1.00 73.94 200 ASN A O 1
ATOM 1554 N N . HIS A 1 201 ? 6.994 -1.654 -10.429 1.00 61.06 201 HIS A N 1
ATOM 1555 C CA . HIS A 1 201 ? 6.576 -0.813 -11.544 1.00 61.06 201 HIS A CA 1
ATOM 1556 C C . HIS A 1 201 ? 7.620 0.244 -11.919 1.00 61.06 201 HIS A C 1
ATOM 1558 O O . HIS A 1 201 ? 7.697 0.645 -13.075 1.00 61.06 201 HIS A O 1
ATOM 1564 N N . HIS A 1 202 ? 8.493 0.663 -11.006 1.00 55.66 202 HIS A N 1
ATOM 1565 C CA . HIS A 1 202 ? 9.597 1.544 -11.369 1.00 55.66 202 HIS A CA 1
ATOM 1566 C C . HIS A 1 202 ? 10.586 0.822 -12.321 1.00 55.66 202 HIS A C 1
ATOM 1568 O O . HIS A 1 202 ? 10.910 -0.341 -12.069 1.00 55.66 202 HIS A O 1
ATOM 1574 N N . PRO A 1 203 ? 11.109 1.469 -13.395 1.00 48.41 203 PRO A N 1
ATOM 1575 C CA . PRO A 1 203 ? 11.990 0.816 -14.378 1.00 48.41 203 PRO A CA 1
ATOM 1576 C C . PRO A 1 203 ? 13.225 0.149 -13.763 1.00 48.41 203 PRO A C 1
ATOM 1578 O O . PRO A 1 203 ? 13.708 -0.868 -14.255 1.00 48.41 203 PRO A O 1
ATOM 1581 N N . THR A 1 204 ? 13.721 0.726 -12.671 1.00 56.69 204 THR A N 1
ATOM 1582 C CA . THR A 1 204 ? 14.740 0.140 -11.800 1.00 56.69 204 THR A CA 1
ATOM 1583 C C . THR A 1 204 ? 14.157 0.012 -10.395 1.00 56.69 204 THR A C 1
ATOM 1585 O O . THR A 1 204 ? 13.942 1.054 -9.777 1.00 56.69 204 THR A O 1
ATOM 1588 N N . PRO A 1 205 ? 13.888 -1.196 -9.870 1.00 68.56 205 PRO A N 1
ATOM 1589 C CA . PRO A 1 205 ? 13.276 -1.356 -8.551 1.00 68.56 205 PRO A CA 1
ATOM 1590 C C . PRO A 1 205 ? 13.980 -0.532 -7.465 1.00 68.56 205 PRO A C 1
ATOM 1592 O O . PRO A 1 205 ? 15.198 -0.625 -7.304 1.00 68.56 205 PRO A O 1
ATOM 1595 N N . ILE A 1 206 ? 13.215 0.277 -6.730 1.00 71.25 206 ILE A N 1
ATOM 1596 C CA . ILE A 1 206 ? 13.716 1.157 -5.665 1.00 71.25 206 ILE A CA 1
ATOM 1597 C C . ILE A 1 206 ? 13.367 0.546 -4.310 1.00 71.25 206 ILE A C 1
ATOM 1599 O O . ILE A 1 206 ? 12.222 0.174 -4.077 1.00 71.25 206 ILE A O 1
ATOM 1603 N N . VAL A 1 207 ? 14.342 0.469 -3.401 1.00 81.12 207 VAL A N 1
ATOM 1604 C CA . VAL A 1 207 ? 14.134 0.030 -2.012 1.00 81.12 207 VAL A CA 1
ATOM 1605 C C . VAL A 1 207 ? 14.169 1.251 -1.094 1.00 81.12 207 VAL A C 1
ATOM 1607 O O . VAL A 1 207 ? 15.199 1.918 -1.000 1.00 81.12 207 VAL A O 1
ATOM 1610 N N . HIS A 1 208 ? 13.068 1.532 -0.401 1.00 83.81 208 HIS A N 1
ATOM 1611 C CA . HIS A 1 208 ? 12.915 2.699 0.470 1.00 83.81 208 HIS A CA 1
ATOM 1612 C C . HIS A 1 208 ? 13.773 2.605 1.741 1.00 83.81 208 HIS A C 1
ATOM 1614 O O . HIS A 1 208 ? 14.289 3.607 2.226 1.00 83.81 208 HIS A O 1
ATOM 1620 N N . CYS A 1 209 ? 13.931 1.408 2.308 1.00 85.38 209 CYS A N 1
ATOM 1621 C CA . CYS A 1 209 ? 14.759 1.085 3.476 1.00 85.38 209 CYS A CA 1
ATOM 1622 C C . CYS A 1 209 ? 14.291 1.600 4.851 1.00 85.38 209 CYS A C 1
ATOM 1624 O O . CYS A 1 209 ? 14.860 1.158 5.854 1.00 85.38 209 CYS A O 1
ATOM 1626 N N . ASP A 1 210 ? 13.286 2.476 4.936 1.00 85.12 210 ASP A N 1
ATOM 1627 C CA . ASP A 1 210 ? 12.862 3.099 6.205 1.00 85.12 210 ASP A CA 1
ATOM 1628 C C . ASP A 1 210 ? 11.352 3.391 6.267 1.00 85.12 210 ASP A C 1
ATOM 1630 O O . ASP A 1 210 ? 10.919 4.477 6.635 1.00 85.12 210 ASP A O 1
ATOM 1634 N N . ILE A 1 211 ? 10.520 2.417 5.900 1.00 92.44 211 ILE A N 1
ATOM 1635 C CA . ILE A 1 211 ? 9.063 2.535 6.064 1.00 92.44 211 ILE A CA 1
ATOM 1636 C C . ILE A 1 211 ? 8.700 2.509 7.556 1.00 92.44 211 ILE A C 1
ATOM 1638 O O . ILE A 1 211 ? 8.965 1.527 8.248 1.00 92.44 211 ILE A O 1
ATOM 1642 N N . ASN A 1 212 ? 8.098 3.593 8.042 1.00 93.00 212 ASN A N 1
ATOM 1643 C CA . ASN A 1 212 ? 7.616 3.779 9.414 1.00 93.00 212 ASN A CA 1
ATOM 1644 C C . ASN A 1 212 ? 6.616 4.965 9.453 1.00 93.00 212 ASN A C 1
ATOM 1646 O O . ASN A 1 212 ? 6.546 5.715 8.474 1.00 93.00 212 ASN A O 1
ATOM 1650 N N . PRO A 1 213 ? 5.868 5.192 10.551 1.00 94.06 213 PRO A N 1
ATOM 1651 C CA . PRO A 1 213 ? 4.872 6.268 10.613 1.00 94.06 213 PRO A CA 1
ATOM 1652 C C . PRO A 1 213 ? 5.436 7.688 10.455 1.00 94.06 213 PRO A C 1
ATOM 1654 O O . PRO A 1 213 ? 4.715 8.592 10.038 1.00 94.06 213 PRO A O 1
ATOM 1657 N N . SER A 1 214 ? 6.710 7.920 10.784 1.00 89.94 214 SER A N 1
ATOM 1658 C CA . SER A 1 214 ? 7.342 9.239 10.629 1.00 89.94 214 SER A CA 1
ATOM 1659 C C . SER A 1 214 ? 7.631 9.578 9.163 1.00 89.94 214 SER A C 1
ATOM 1661 O O . SER A 1 214 ? 7.656 10.755 8.811 1.00 89.94 214 SER A O 1
ATOM 1663 N N . ASN A 1 215 ? 7.770 8.557 8.310 1.00 88.69 215 ASN A N 1
ATOM 1664 C CA . ASN A 1 215 ? 7.993 8.682 6.866 1.00 88.69 215 ASN A CA 1
ATOM 1665 C C . ASN A 1 215 ? 6.708 8.525 6.033 1.00 88.69 215 ASN A C 1
ATOM 1667 O O . ASN A 1 215 ? 6.764 8.310 4.825 1.00 88.69 215 ASN A O 1
ATOM 1671 N N . VAL A 1 216 ? 5.536 8.628 6.663 1.00 90.12 216 VAL A N 1
ATOM 1672 C CA . VAL A 1 216 ? 4.245 8.714 5.970 1.00 90.12 216 VAL A CA 1
ATOM 1673 C C . VAL A 1 216 ? 3.648 10.076 6.285 1.00 90.12 216 VAL A C 1
ATOM 1675 O O . VAL A 1 216 ? 3.199 10.309 7.404 1.00 90.12 216 VAL A O 1
ATOM 1678 N N . LEU A 1 217 ? 3.683 10.993 5.323 1.00 85.06 217 LEU A N 1
ATOM 1679 C CA . LEU A 1 217 ? 3.104 12.329 5.447 1.00 85.06 217 LEU A CA 1
ATOM 1680 C C . LEU A 1 217 ? 1.638 12.306 5.033 1.00 85.06 217 LEU A C 1
ATOM 1682 O O . LEU A 1 217 ? 1.276 11.624 4.080 1.00 85.06 217 LEU A O 1
ATOM 1686 N N . LEU A 1 218 ? 0.808 13.057 5.747 1.00 83.88 218 LEU A N 1
ATOM 1687 C CA . LEU A 1 218 ? -0.614 13.175 5.470 1.00 83.88 218 LEU A CA 1
ATOM 1688 C C . LEU A 1 218 ? -0.912 14.550 4.881 1.00 83.88 218 LEU A C 1
ATOM 1690 O O . LEU A 1 218 ? -0.561 15.587 5.459 1.00 83.88 218 LEU A O 1
ATOM 1694 N N . ASP A 1 219 ? -1.591 14.556 3.738 1.00 76.12 219 ASP A N 1
ATOM 1695 C CA . ASP A 1 219 ? -2.133 15.787 3.174 1.00 76.12 219 ASP A CA 1
ATOM 1696 C C . ASP A 1 219 ? -3.431 16.211 3.865 1.00 76.12 219 ASP A C 1
ATOM 1698 O O . ASP A 1 219 ? -3.899 15.570 4.809 1.00 76.12 219 ASP A O 1
ATOM 1702 N N . LYS A 1 220 ? -4.019 17.320 3.406 1.00 74.94 220 LYS A N 1
ATOM 1703 C CA . LYS A 1 220 ? -5.258 17.894 3.958 1.00 74.94 220 LYS A CA 1
ATOM 1704 C C . LYS A 1 220 ? -6.453 16.939 3.927 1.00 74.94 220 LYS A C 1
ATOM 1706 O O . LYS A 1 220 ? -7.379 17.130 4.711 1.00 74.94 220 LYS A O 1
ATOM 1711 N N . GLU A 1 221 ? -6.441 15.956 3.034 1.00 71.50 221 GLU A N 1
ATOM 1712 C CA . GLU A 1 221 ? -7.496 14.956 2.864 1.00 71.50 221 GLU A CA 1
ATOM 1713 C C . GLU A 1 221 ? -7.158 13.634 3.571 1.00 71.50 221 GLU A C 1
ATOM 1715 O O . GLU A 1 221 ? -7.913 12.672 3.464 1.00 71.50 221 GLU A O 1
ATOM 1720 N N . LEU A 1 222 ? -6.068 13.610 4.352 1.00 81.88 222 LEU A N 1
ATOM 1721 C CA . LEU A 1 222 ? -5.533 12.435 5.044 1.00 81.88 222 LEU A CA 1
ATOM 1722 C C . LEU A 1 222 ? -5.077 11.322 4.091 1.00 81.88 222 LEU A C 1
ATOM 1724 O O . LEU A 1 222 ? -5.034 10.160 4.492 1.00 81.88 222 LEU A O 1
ATOM 1728 N N . ILE A 1 223 ? -4.693 11.675 2.861 1.00 78.62 223 ILE A N 1
ATOM 1729 C CA . ILE A 1 223 ? -4.044 10.743 1.935 1.00 78.62 223 ILE A CA 1
ATOM 1730 C C . ILE A 1 223 ? -2.596 10.547 2.385 1.00 78.62 223 ILE A C 1
ATOM 1732 O O . ILE A 1 223 ? -1.895 11.511 2.718 1.00 78.62 223 ILE A O 1
ATOM 1736 N N . GLY A 1 224 ? -2.156 9.290 2.409 1.00 81.00 224 GLY A N 1
ATOM 1737 C CA . GLY A 1 224 ? -0.810 8.900 2.806 1.00 81.00 224 GLY A CA 1
ATOM 1738 C C . GLY A 1 224 ? 0.215 9.086 1.690 1.00 81.00 224 GLY A C 1
ATOM 1739 O O . GLY A 1 224 ? 0.094 8.532 0.599 1.00 81.00 224 GLY A O 1
ATOM 1740 N N . HIS A 1 225 ? 1.297 9.802 1.980 1.00 78.06 225 HIS A N 1
ATOM 1741 C CA . HIS A 1 225 ? 2.422 9.994 1.068 1.00 78.06 225 HIS A CA 1
ATOM 1742 C C . HIS A 1 225 ? 3.703 9.483 1.714 1.00 78.06 225 HIS A C 1
ATOM 1744 O O . HIS A 1 225 ? 4.161 10.010 2.727 1.00 78.06 225 HIS A O 1
ATOM 1750 N N . VAL A 1 226 ? 4.286 8.440 1.126 1.00 81.56 226 VAL A N 1
ATOM 1751 C CA . VAL A 1 226 ? 5.578 7.899 1.558 1.00 81.56 226 VAL A CA 1
ATOM 1752 C C . VAL A 1 226 ? 6.668 8.925 1.240 1.00 81.56 226 VAL A C 1
ATOM 1754 O O . VAL A 1 226 ? 6.823 9.309 0.080 1.00 81.56 226 VAL A O 1
ATOM 1757 N N . SER A 1 227 ? 7.374 9.409 2.263 1.00 72.88 227 SER A N 1
ATOM 1758 C CA . SER A 1 227 ? 8.367 10.474 2.138 1.00 72.88 227 SER A CA 1
ATOM 1759 C C . SER A 1 227 ? 9.800 9.948 2.125 1.00 72.88 227 SER A C 1
ATOM 1761 O O . SER A 1 227 ? 10.197 9.106 2.929 1.00 72.88 227 SER A O 1
ATOM 1763 N N . ASP A 1 228 ? 10.607 10.520 1.232 1.00 64.50 228 ASP A N 1
ATOM 1764 C CA . ASP A 1 228 ? 12.030 10.217 1.100 1.00 64.50 228 ASP A CA 1
ATOM 1765 C C . ASP A 1 228 ? 12.831 10.859 2.233 1.00 64.50 228 ASP A C 1
ATOM 1767 O O . ASP A 1 228 ? 13.436 11.924 2.081 1.00 64.50 228 ASP A O 1
ATOM 1771 N N . THR A 1 229 ? 12.883 10.211 3.395 1.00 48.09 229 THR A N 1
ATOM 1772 C CA . THR A 1 229 ? 13.894 10.567 4.391 1.00 48.09 229 THR A CA 1
ATOM 1773 C C . THR A 1 229 ? 14.957 9.476 4.460 1.00 48.09 229 THR A C 1
ATOM 1775 O O . THR A 1 229 ? 14.902 8.542 5.250 1.00 48.09 229 THR A O 1
ATOM 1778 N N . LYS A 1 230 ? 15.992 9.679 3.625 1.00 47.31 230 LYS A N 1
ATOM 1779 C CA . LYS A 1 230 ? 17.328 9.042 3.642 1.00 47.31 230 LYS A CA 1
ATOM 1780 C C . LYS A 1 230 ? 17.499 7.825 2.716 1.00 47.31 230 LYS A C 1
ATOM 1782 O O . LYS A 1 230 ? 17.652 6.694 3.167 1.00 47.31 230 LYS A O 1
ATOM 1787 N N . PHE A 1 231 ? 17.758 8.105 1.435 1.00 45.12 231 PHE A N 1
ATOM 1788 C CA . PHE A 1 231 ? 18.454 7.213 0.481 1.00 45.12 231 PHE A CA 1
ATOM 1789 C C . PHE A 1 231 ? 19.858 6.742 0.927 1.00 45.12 231 PHE A C 1
ATOM 1791 O O . PHE A 1 231 ? 20.621 6.211 0.124 1.00 45.12 231 PHE A O 1
ATOM 1798 N N . THR A 1 232 ? 20.266 6.946 2.181 1.00 41.44 232 THR A N 1
ATOM 1799 C CA . THR A 1 232 ? 21.624 6.612 2.616 1.00 41.44 232 THR A CA 1
ATOM 1800 C C . THR A 1 232 ? 21.767 5.177 3.103 1.00 41.44 232 THR A C 1
ATOM 1802 O O . THR A 1 232 ? 22.895 4.755 3.304 1.00 41.44 232 THR A O 1
ATOM 1805 N N . GLY A 1 233 ? 20.689 4.405 3.312 1.00 46.41 233 GLY A N 1
ATOM 1806 C CA . GLY A 1 233 ? 20.763 2.990 3.731 1.00 46.41 233 GLY A CA 1
ATOM 1807 C C . GLY A 1 233 ? 21.454 2.731 5.087 1.00 46.41 233 GLY A C 1
ATOM 1808 O O . GLY A 1 233 ? 21.522 1.586 5.537 1.00 46.41 233 GLY A O 1
ATOM 1809 N N . VAL A 1 234 ? 21.949 3.787 5.743 1.00 49.41 234 VAL A N 1
ATOM 1810 C CA . VAL A 1 234 ? 22.791 3.757 6.948 1.00 49.41 234 VAL A CA 1
ATOM 1811 C C . VAL A 1 234 ? 21.951 3.856 8.222 1.00 49.41 234 VAL A C 1
ATOM 1813 O O . VAL A 1 234 ? 22.337 3.305 9.249 1.00 49.41 234 VAL A O 1
ATOM 1816 N N . ILE A 1 235 ? 20.789 4.516 8.176 1.00 58.91 235 ILE A N 1
ATOM 1817 C CA . ILE A 1 235 ? 19.927 4.722 9.348 1.00 58.91 235 ILE A CA 1
ATOM 1818 C C . ILE A 1 235 ? 18.582 4.053 9.079 1.00 58.91 235 ILE A C 1
ATOM 1820 O O . ILE A 1 235 ? 17.849 4.493 8.202 1.00 58.91 235 ILE A O 1
ATOM 1824 N N . ARG A 1 236 ? 18.274 2.992 9.831 1.00 73.06 236 ARG A N 1
ATOM 1825 C CA . ARG A 1 236 ? 16.967 2.323 9.809 1.00 73.06 236 ARG A CA 1
ATOM 1826 C C . ARG A 1 236 ? 16.289 2.475 11.154 1.00 73.06 236 ARG A C 1
ATOM 1828 O O . ARG A 1 236 ? 16.948 2.390 12.194 1.00 73.06 236 ARG A O 1
ATOM 1835 N N . SER A 1 237 ? 14.976 2.635 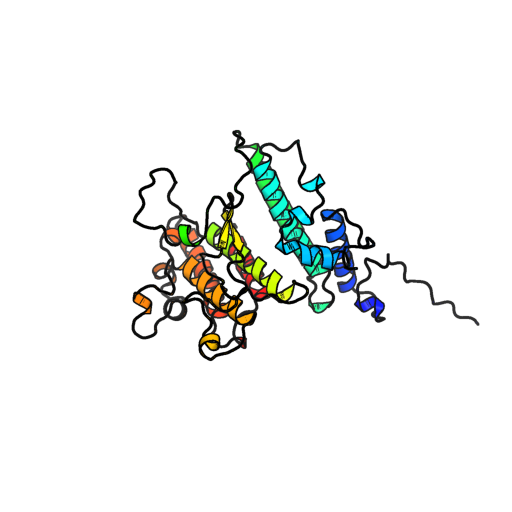11.130 1.00 82.56 237 SER A N 1
ATOM 1836 C CA . SER A 1 237 ? 14.202 2.780 12.354 1.00 82.56 237 SER A CA 1
ATOM 1837 C C . SER A 1 237 ? 14.143 1.474 13.155 1.00 82.56 237 SER A C 1
ATOM 1839 O O . SER A 1 237 ? 13.874 0.380 12.635 1.00 82.56 237 SER A O 1
ATOM 1841 N N . VAL A 1 238 ? 14.419 1.592 14.457 1.00 85.62 238 VAL A N 1
ATOM 1842 C CA . VAL A 1 238 ? 14.355 0.483 15.419 1.00 85.62 238 VAL A CA 1
ATOM 1843 C C . VAL A 1 238 ? 12.921 -0.049 15.479 1.00 85.62 238 VAL A C 1
ATOM 1845 O O . VAL A 1 238 ? 11.966 0.718 15.457 1.00 85.62 238 VAL A O 1
ATOM 1848 N N . GLY A 1 239 ? 12.764 -1.372 15.527 1.00 90.44 239 GLY A N 1
ATOM 1849 C CA . GLY A 1 239 ? 11.454 -2.034 15.539 1.00 90.44 239 GLY A CA 1
ATOM 1850 C C . GLY A 1 239 ? 10.900 -2.378 14.150 1.00 90.44 239 GLY A C 1
ATOM 1851 O O . GLY A 1 239 ? 10.273 -3.425 14.007 1.00 90.44 239 GLY A O 1
ATOM 1852 N N . TYR A 1 240 ? 11.217 -1.589 13.118 1.00 93.94 240 TYR A N 1
ATOM 1853 C CA . TYR A 1 240 ? 10.786 -1.833 11.727 1.00 93.94 240 TYR A CA 1
ATOM 1854 C C . TYR A 1 240 ? 11.824 -2.606 10.909 1.00 93.94 240 TYR A C 1
ATOM 1856 O O . TYR A 1 240 ? 11.511 -3.173 9.873 1.00 93.94 240 TYR A O 1
ATOM 1864 N N . THR A 1 241 ? 13.070 -2.672 11.378 1.00 91.69 241 THR A N 1
ATOM 1865 C CA . THR A 1 241 ? 14.163 -3.328 10.649 1.00 91.69 241 THR A CA 1
ATOM 1866 C C . THR A 1 241 ? 13.960 -4.845 10.539 1.00 91.69 241 THR A C 1
ATOM 1868 O O . THR A 1 241 ? 13.887 -5.551 11.552 1.00 91.69 241 THR A O 1
ATOM 1871 N N . ALA A 1 242 ? 13.953 -5.352 9.303 1.00 93.50 242 ALA A N 1
ATOM 1872 C CA . ALA A 1 242 ? 13.861 -6.778 9.003 1.00 93.50 242 ALA A CA 1
ATOM 1873 C C . ALA A 1 242 ? 14.984 -7.595 9.688 1.00 93.50 242 ALA A C 1
ATOM 1875 O O . ALA A 1 242 ? 16.125 -7.128 9.800 1.00 93.50 242 ALA A O 1
ATOM 1876 N N . PRO A 1 243 ? 14.696 -8.809 10.194 1.00 92.12 243 PRO A N 1
ATOM 1877 C CA . PRO A 1 243 ? 15.633 -9.574 11.019 1.00 92.12 243 PRO A CA 1
ATOM 1878 C C . PRO A 1 243 ? 16.942 -9.949 10.307 1.00 92.12 243 PRO A C 1
ATOM 1880 O O . PRO A 1 243 ? 17.980 -10.031 10.959 1.00 92.12 243 PRO A O 1
ATOM 1883 N N . GLU A 1 244 ? 16.919 -10.151 8.994 1.00 91.31 244 GLU A N 1
ATOM 1884 C CA . GLU A 1 244 ? 18.083 -10.470 8.165 1.00 91.31 244 GLU A CA 1
ATOM 1885 C C . GLU A 1 244 ? 19.070 -9.301 8.035 1.00 91.31 244 GLU A C 1
ATOM 1887 O O . GLU A 1 244 ? 20.278 -9.522 7.971 1.00 91.31 244 GLU A O 1
ATOM 1892 N N . TYR A 1 245 ? 18.608 -8.050 8.117 1.00 87.81 245 TYR A N 1
ATOM 1893 C CA . TYR A 1 245 ? 19.498 -6.883 8.069 1.00 87.81 245 TYR A CA 1
ATOM 1894 C C . TYR A 1 245 ? 20.399 -6.795 9.301 1.00 87.81 245 TYR A C 1
ATOM 1896 O O . TYR A 1 245 ? 21.532 -6.329 9.212 1.00 87.81 245 TYR A O 1
ATOM 1904 N N . ARG A 1 246 ? 19.954 -7.339 10.442 1.00 79.88 246 ARG A N 1
ATOM 1905 C CA . ARG A 1 246 ? 20.796 -7.484 11.643 1.00 79.88 246 ARG A CA 1
ATOM 1906 C C . ARG A 1 246 ? 21.897 -8.536 11.483 1.00 79.88 246 ARG A C 1
ATOM 1908 O O . ARG A 1 246 ? 22.803 -8.590 12.305 1.00 79.88 246 ARG A O 1
ATOM 1915 N N . ARG A 1 247 ? 21.819 -9.371 10.444 1.00 80.75 247 ARG A N 1
ATOM 1916 C CA . ARG A 1 247 ? 22.825 -10.381 10.084 1.00 80.75 247 ARG A CA 1
ATOM 1917 C C . ARG A 1 247 ? 23.715 -9.941 8.917 1.00 80.75 247 ARG A C 1
ATOM 1919 O O . ARG A 1 247 ? 24.484 -10.753 8.419 1.00 80.75 247 ARG A O 1
ATOM 1926 N N . GLY A 1 248 ? 23.617 -8.679 8.493 1.00 80.00 248 GLY A N 1
ATOM 1927 C CA . GLY A 1 248 ? 24.438 -8.122 7.418 1.00 80.00 248 GLY A CA 1
ATOM 1928 C C . GLY A 1 248 ? 23.927 -8.412 6.006 1.00 80.00 248 GLY A C 1
ATOM 1929 O O . GLY A 1 248 ? 24.682 -8.237 5.057 1.00 80.00 248 GLY A O 1
ATOM 1930 N N . SER A 1 249 ? 22.674 -8.854 5.840 1.00 82.81 249 SER A N 1
ATOM 1931 C CA . SER A 1 249 ? 22.074 -8.981 4.506 1.00 82.81 249 SER A CA 1
ATOM 1932 C C . SER A 1 249 ? 21.911 -7.619 3.826 1.00 82.81 249 SER A C 1
ATOM 1934 O O . SER A 1 249 ? 21.609 -6.620 4.483 1.00 82.81 249 SER A O 1
ATOM 1936 N N . GLU A 1 250 ? 22.074 -7.600 2.503 1.00 84.88 250 GLU A N 1
ATOM 1937 C CA . GLU A 1 250 ? 21.850 -6.414 1.675 1.00 84.88 250 GLU A CA 1
ATOM 1938 C C . GLU A 1 250 ? 20.386 -5.966 1.693 1.00 84.88 250 GLU A C 1
ATOM 1940 O O . GLU A 1 250 ? 19.471 -6.764 1.916 1.00 84.88 250 GLU A O 1
ATOM 1945 N N . VAL A 1 251 ? 20.166 -4.677 1.427 1.00 85.69 251 VAL A N 1
ATOM 1946 C CA . VAL A 1 251 ? 18.818 -4.120 1.287 1.00 85.69 251 VAL A CA 1
ATOM 1947 C C . VAL A 1 251 ? 18.080 -4.755 0.119 1.00 85.69 251 VAL A C 1
ATOM 1949 O O . VAL A 1 251 ? 18.635 -4.997 -0.946 1.00 85.69 251 VAL A O 1
ATOM 1952 N N . SER A 1 252 ? 16.794 -5.005 0.318 1.00 90.88 252 SER A N 1
ATOM 1953 C CA . SER A 1 252 ? 15.918 -5.581 -0.689 1.00 90.88 252 SER A CA 1
ATOM 1954 C C . SER A 1 252 ? 14.484 -5.099 -0.503 1.00 90.88 252 SER A C 1
ATOM 1956 O O . SER A 1 252 ? 14.080 -4.698 0.594 1.00 90.88 252 SER A O 1
ATOM 1958 N N . ARG A 1 253 ? 13.680 -5.250 -1.561 1.00 91.06 253 ARG A N 1
ATOM 1959 C CA . ARG A 1 253 ? 12.223 -5.050 -1.524 1.00 91.06 253 ARG A CA 1
ATOM 1960 C C . ARG A 1 253 ? 11.546 -5.812 -0.380 1.00 91.06 253 ARG A C 1
ATOM 1962 O O . ARG A 1 253 ? 10.582 -5.334 0.205 1.00 91.06 253 ARG A O 1
ATOM 1969 N N . TYR A 1 254 ? 12.083 -6.974 0.001 1.00 95.62 254 TYR A N 1
ATOM 1970 C CA . TYR A 1 254 ? 11.524 -7.777 1.085 1.00 95.62 254 TYR A CA 1
ATOM 1971 C C . TYR A 1 254 ? 11.630 -7.073 2.436 1.00 95.62 254 TYR A C 1
ATOM 1973 O O . TYR A 1 254 ? 10.754 -7.266 3.278 1.00 95.62 254 TYR A O 1
ATOM 1981 N N . GLY A 1 255 ? 12.671 -6.272 2.676 1.00 94.50 255 GLY A N 1
ATOM 1982 C CA . GLY A 1 255 ? 12.770 -5.523 3.928 1.00 94.50 255 GLY A CA 1
ATOM 1983 C C . GLY A 1 255 ? 11.765 -4.384 4.017 1.00 94.50 255 GLY A C 1
ATOM 1984 O O . GLY A 1 255 ? 11.202 -4.186 5.085 1.00 94.50 255 GLY A O 1
ATOM 1985 N N . ASP A 1 256 ? 11.464 -3.709 2.907 1.00 93.50 256 ASP A N 1
ATOM 1986 C CA . ASP A 1 256 ? 10.378 -2.721 2.863 1.00 93.50 256 ASP A CA 1
ATOM 1987 C C . ASP A 1 256 ? 9.022 -3.373 3.149 1.00 93.50 256 ASP A C 1
ATOM 1989 O O . ASP A 1 256 ? 8.231 -2.838 3.921 1.00 93.50 256 ASP A O 1
ATOM 1993 N N . VAL A 1 257 ? 8.776 -4.566 2.591 1.00 97.81 257 VAL A N 1
ATOM 1994 C CA . VAL A 1 257 ? 7.567 -5.357 2.879 1.00 97.81 257 VAL A CA 1
ATOM 1995 C C . VAL A 1 257 ? 7.488 -5.737 4.362 1.00 97.81 257 VAL A C 1
ATOM 1997 O O . VAL A 1 257 ? 6.413 -5.662 4.957 1.00 97.81 257 VAL A O 1
ATOM 2000 N N . TYR A 1 258 ? 8.613 -6.094 4.989 1.00 98.12 258 TYR A N 1
ATOM 2001 C CA . TYR A 1 258 ? 8.654 -6.357 6.429 1.00 98.12 258 TYR A CA 1
ATOM 2002 C C . TYR A 1 258 ? 8.292 -5.110 7.238 1.00 98.12 258 TYR A C 1
ATOM 2004 O O . TYR A 1 258 ? 7.417 -5.176 8.102 1.00 98.12 258 TYR A O 1
ATOM 2012 N N . SER A 1 259 ? 8.931 -3.977 6.936 1.00 97.44 259 SER A N 1
ATOM 2013 C CA . SER A 1 259 ? 8.681 -2.697 7.599 1.00 97.44 259 SER A CA 1
ATOM 2014 C C . SER A 1 259 ? 7.226 -2.248 7.435 1.00 97.44 259 SER A C 1
ATOM 2016 O O . SER A 1 259 ? 6.598 -1.850 8.413 1.00 97.44 259 SER A O 1
ATOM 2018 N N . PHE A 1 260 ? 6.652 -2.408 6.237 1.00 98.25 260 PHE A N 1
ATOM 2019 C CA . PHE A 1 260 ? 5.227 -2.198 5.976 1.00 98.25 260 PHE A CA 1
ATOM 2020 C C . PHE A 1 260 ? 4.342 -3.109 6.832 1.00 98.25 260 PHE A C 1
ATOM 2022 O O . PHE A 1 260 ? 3.347 -2.656 7.388 1.00 98.25 260 PHE A O 1
ATOM 2029 N N . GLY A 1 261 ? 4.711 -4.384 6.983 1.00 98.62 261 GLY A N 1
ATOM 2030 C CA . GLY A 1 261 ? 4.009 -5.308 7.867 1.00 98.62 261 GLY A CA 1
ATOM 2031 C C . GLY A 1 261 ? 3.970 -4.809 9.312 1.00 98.62 261 GLY A C 1
ATOM 2032 O O . GLY A 1 261 ? 2.906 -4.814 9.920 1.00 98.62 261 GLY A O 1
ATOM 2033 N N . ILE A 1 262 ? 5.097 -4.326 9.845 1.00 98.56 262 ILE A N 1
ATOM 2034 C CA . ILE A 1 262 ? 5.164 -3.751 11.199 1.00 98.56 262 ILE A CA 1
ATOM 2035 C C . ILE A 1 262 ? 4.339 -2.464 11.309 1.00 98.56 262 ILE A C 1
ATOM 2037 O O . ILE A 1 262 ? 3.561 -2.344 12.254 1.00 98.56 262 ILE A O 1
ATOM 2041 N N . LEU A 1 263 ? 4.448 -1.556 10.332 1.00 98.38 263 LEU A N 1
ATOM 2042 C CA . LEU A 1 263 ? 3.632 -0.340 10.247 1.00 98.38 263 LEU A CA 1
ATOM 2043 C C . LEU A 1 263 ? 2.134 -0.676 10.270 1.00 98.38 263 LEU A C 1
ATOM 2045 O O . LEU A 1 263 ? 1.377 -0.077 11.027 1.00 98.38 263 LEU A O 1
ATOM 2049 N N . LEU A 1 264 ? 1.706 -1.680 9.501 1.00 98.56 264 LEU A N 1
ATOM 2050 C CA . LEU A 1 264 ? 0.314 -2.118 9.472 1.00 98.56 264 LEU A CA 1
ATOM 2051 C C . LEU A 1 264 ? -0.135 -2.662 10.837 1.00 98.56 264 LEU A C 1
ATOM 2053 O O . LEU A 1 264 ? -1.223 -2.344 11.303 1.00 98.56 264 LEU A O 1
ATOM 2057 N N . LEU A 1 265 ? 0.695 -3.452 11.523 1.00 98.62 265 LEU A N 1
ATOM 2058 C CA . LEU A 1 265 ? 0.355 -3.935 12.865 1.00 98.62 265 LEU A CA 1
ATOM 2059 C C . LEU A 1 265 ? 0.251 -2.789 13.880 1.00 98.62 265 LEU A C 1
ATOM 2061 O O . LEU A 1 265 ? -0.671 -2.769 14.695 1.00 98.62 265 LEU A O 1
ATOM 2065 N N . GLU A 1 266 ? 1.156 -1.819 13.828 1.00 98.38 266 GLU A N 1
ATOM 2066 C CA . GLU A 1 266 ? 1.123 -0.643 14.699 1.00 98.38 266 GLU A CA 1
ATOM 2067 C C . GLU A 1 266 ? -0.120 0.211 14.440 1.00 98.38 266 GLU A C 1
ATOM 2069 O O . GLU A 1 266 ? -0.831 0.557 15.384 1.00 98.38 266 GLU A O 1
ATOM 2074 N N . MET A 1 267 ? -0.444 0.477 13.170 1.00 97.81 267 MET A N 1
ATOM 2075 C CA . MET A 1 267 ? -1.629 1.243 12.786 1.00 97.81 267 MET A CA 1
ATOM 2076 C C . MET A 1 267 ? -2.912 0.652 13.358 1.00 97.81 267 MET A C 1
ATOM 2078 O O . MET A 1 267 ? -3.814 1.412 13.674 1.00 97.81 267 MET A O 1
ATOM 2082 N N . PHE A 1 268 ? -3.034 -0.665 13.515 1.00 97.69 268 PHE A N 1
ATOM 2083 C CA . PHE A 1 268 ? -4.290 -1.273 13.971 1.00 97.69 268 PHE A CA 1
ATOM 2084 C C . PHE A 1 268 ? -4.277 -1.721 15.437 1.00 97.69 268 PHE A C 1
ATOM 2086 O O . PHE A 1 268 ? -5.342 -1.918 16.016 1.00 97.69 268 PHE A O 1
ATOM 2093 N N . THR A 1 269 ? -3.107 -1.813 16.075 1.00 97.19 269 THR A N 1
ATOM 2094 C CA . THR A 1 269 ? -2.986 -2.057 17.528 1.00 97.19 269 THR A CA 1
ATOM 2095 C C . THR A 1 269 ? -2.829 -0.782 18.355 1.00 97.19 269 THR A C 1
ATOM 2097 O O . THR A 1 269 ? -3.056 -0.810 19.567 1.00 97.19 269 THR A O 1
ATOM 2100 N N . GLY A 1 270 ? -2.388 0.310 17.721 1.00 95.25 270 GLY A N 1
ATOM 2101 C CA . GLY A 1 270 ? -1.995 1.550 18.386 1.00 95.25 270 GLY A CA 1
ATOM 2102 C C . GLY A 1 270 ? -0.728 1.418 19.240 1.00 95.25 270 GLY A C 1
ATOM 2103 O O . GLY A 1 270 ? -0.466 2.301 20.047 1.00 95.25 270 GLY A O 1
ATOM 2104 N N . LYS A 1 271 ? 0.033 0.320 19.112 1.00 95.38 271 LYS A N 1
ATOM 2105 C CA . LYS A 1 271 ? 1.217 0.020 19.936 1.00 95.38 271 LYS A CA 1
ATOM 2106 C C . LYS A 1 271 ? 2.489 0.192 19.127 1.00 95.38 271 LYS A C 1
ATOM 2108 O O . LYS A 1 271 ? 2.604 -0.373 18.038 1.00 95.38 271 LYS A O 1
ATOM 2113 N N . ARG A 1 272 ? 3.467 0.912 19.675 1.00 95.19 272 ARG A N 1
ATOM 2114 C CA . ARG A 1 272 ? 4.756 1.112 19.004 1.00 95.19 272 ARG A CA 1
ATOM 2115 C C . ARG A 1 272 ? 5.535 -0.195 19.030 1.00 95.19 272 ARG A C 1
ATOM 2117 O O . ARG A 1 272 ? 5.590 -0.840 20.076 1.00 95.19 272 ARG A O 1
ATOM 2124 N N . PRO A 1 273 ? 6.262 -0.564 17.964 1.00 95.06 273 PRO A N 1
ATOM 2125 C CA . PRO A 1 273 ? 7.155 -1.722 18.018 1.00 95.06 273 PRO A CA 1
ATOM 2126 C C . PRO A 1 273 ? 8.288 -1.564 19.050 1.00 95.06 273 PRO A C 1
ATOM 2128 O O . PRO A 1 273 ? 8.943 -2.547 19.391 1.00 95.06 273 PRO A O 1
ATOM 2131 N N . THR A 1 274 ? 8.510 -0.345 19.549 1.00 92.75 274 THR A N 1
ATOM 2132 C CA . THR A 1 274 ? 9.479 0.016 20.592 1.00 92.75 274 THR A CA 1
ATOM 2133 C C . THR A 1 274 ? 8.861 0.204 21.981 1.00 92.75 274 THR A C 1
ATOM 2135 O O . THR A 1 274 ? 9.579 0.603 22.898 1.00 92.75 274 THR A O 1
ATOM 2138 N N . ASP A 1 275 ? 7.562 -0.067 22.165 1.00 92.00 275 ASP A N 1
ATOM 2139 C CA . ASP A 1 275 ? 6.924 0.029 23.480 1.00 92.00 275 ASP A CA 1
ATOM 2140 C C . ASP A 1 275 ? 7.649 -0.844 24.511 1.00 92.00 275 ASP A C 1
ATOM 2142 O O . ASP A 1 275 ? 8.122 -1.943 24.213 1.00 92.00 275 ASP A O 1
ATOM 2146 N N . HIS A 1 276 ? 7.690 -0.381 25.764 1.00 88.94 276 HIS A N 1
ATOM 2147 C CA . HIS A 1 276 ? 8.399 -1.074 26.845 1.00 88.94 276 HIS A CA 1
ATOM 2148 C C . HIS A 1 276 ? 7.906 -2.517 27.050 1.00 88.94 276 HIS A C 1
ATOM 2150 O O . HIS A 1 276 ? 8.671 -3.384 27.455 1.00 88.94 276 HIS A O 1
ATOM 2156 N N . MET A 1 277 ? 6.648 -2.825 26.726 1.00 89.56 277 MET A N 1
ATOM 2157 C CA . MET A 1 277 ? 6.146 -4.202 26.801 1.00 89.56 277 MET A CA 1
ATOM 2158 C C . MET A 1 277 ? 6.862 -5.179 25.847 1.00 89.56 277 MET A C 1
ATOM 2160 O O . MET A 1 277 ? 6.802 -6.386 26.066 1.00 89.56 277 MET A O 1
ATOM 2164 N N . PHE A 1 278 ? 7.554 -4.673 24.820 1.00 91.25 278 PHE A N 1
ATOM 2165 C CA . PHE A 1 278 ? 8.338 -5.453 23.856 1.00 91.25 278 PHE A CA 1
ATOM 2166 C C . PHE A 1 278 ? 9.845 -5.472 24.161 1.00 91.25 278 PHE A C 1
ATOM 2168 O O . PHE A 1 278 ? 10.618 -6.105 23.444 1.00 91.25 278 PHE A O 1
ATOM 2175 N N . SER A 1 279 ? 10.294 -4.799 25.227 1.00 78.31 279 SER A N 1
ATOM 2176 C CA . SER A 1 279 ? 11.702 -4.838 25.648 1.00 78.31 279 SER A CA 1
ATOM 2177 C C . SER A 1 279 ? 12.042 -6.097 26.458 1.00 78.31 279 SER A C 1
ATOM 2179 O O . SER A 1 279 ? 13.211 -6.465 26.576 1.00 78.31 279 SER A O 1
ATOM 2181 N N . VAL A 1 280 ? 11.025 -6.785 26.989 1.00 73.62 280 VAL A N 1
ATOM 2182 C CA . VAL A 1 280 ? 11.164 -7.908 27.923 1.00 73.62 280 VAL A CA 1
ATOM 2183 C C . VAL A 1 280 ? 10.814 -9.231 27.224 1.00 73.62 280 VAL A C 1
ATOM 2185 O O . VAL A 1 280 ? 9.865 -9.316 26.449 1.00 73.62 280 VAL A O 1
ATOM 2188 N N . ASN A 1 281 ? 11.585 -10.289 27.493 1.00 75.81 281 ASN A N 1
ATOM 2189 C CA . ASN A 1 281 ? 11.351 -11.670 27.028 1.00 75.81 281 ASN A CA 1
ATOM 2190 C C . ASN A 1 281 ? 11.391 -11.914 25.504 1.00 75.81 281 ASN A C 1
ATOM 2192 O O . ASN A 1 281 ? 10.991 -12.981 25.043 1.00 75.81 281 ASN A O 1
ATOM 2196 N N . GLY A 1 282 ? 11.884 -10.962 24.704 1.00 80.25 282 GLY A N 1
ATOM 2197 C CA . GLY A 1 282 ? 12.001 -11.125 23.248 1.00 80.25 282 GLY A CA 1
ATOM 2198 C C . GLY A 1 282 ? 10.663 -11.122 22.497 1.00 80.25 282 GLY A C 1
ATOM 2199 O O . GLY A 1 282 ? 10.632 -11.447 21.306 1.00 80.25 282 GLY A O 1
ATOM 2200 N N . LEU A 1 283 ? 9.568 -10.752 23.172 1.00 89.75 283 LEU A N 1
ATOM 2201 C CA . LEU A 1 283 ? 8.276 -10.516 22.543 1.00 89.75 283 LEU A CA 1
ATOM 2202 C C . LEU A 1 283 ? 8.354 -9.237 21.706 1.00 89.75 283 LEU A C 1
ATOM 2204 O O . LEU A 1 283 ? 8.774 -8.199 22.197 1.00 89.75 283 LEU A O 1
ATOM 2208 N N . ASN A 1 284 ? 7.922 -9.295 20.451 1.00 92.69 284 ASN A N 1
ATOM 2209 C CA . ASN A 1 284 ? 7.803 -8.120 19.591 1.00 92.69 284 ASN A CA 1
ATOM 2210 C C . ASN A 1 284 ? 6.351 -7.929 19.140 1.00 92.69 284 ASN A C 1
ATOM 2212 O O . ASN A 1 284 ? 5.522 -8.820 19.328 1.00 92.69 284 ASN A O 1
ATOM 2216 N N . LEU A 1 285 ? 6.053 -6.788 18.513 1.00 96.25 285 LEU A N 1
ATOM 2217 C CA . LEU A 1 285 ? 4.701 -6.451 18.059 1.00 96.25 285 LEU A CA 1
ATOM 2218 C C . LEU A 1 285 ? 4.072 -7.552 17.186 1.00 96.25 285 LEU A C 1
ATOM 2220 O O . LEU A 1 285 ? 2.919 -7.919 17.397 1.00 96.25 285 LEU A O 1
ATOM 2224 N N . ARG A 1 286 ? 4.844 -8.145 16.263 1.00 96.00 286 ARG A N 1
ATOM 2225 C CA . ARG A 1 286 ? 4.386 -9.285 15.450 1.00 96.00 286 ARG A CA 1
ATOM 2226 C C . ARG A 1 286 ? 3.960 -10.464 16.323 1.00 96.00 286 ARG A C 1
ATOM 2228 O O . ARG A 1 286 ? 2.860 -10.972 16.144 1.00 96.00 286 ARG A O 1
ATOM 2235 N N . GLY A 1 287 ? 4.817 -10.898 17.248 1.00 95.00 287 GLY A N 1
ATOM 2236 C CA . GLY A 1 287 ? 4.524 -12.010 18.154 1.00 95.00 287 GLY A CA 1
ATOM 2237 C C . GLY A 1 287 ? 3.331 -11.719 19.065 1.00 95.00 287 GLY A C 1
ATOM 2238 O O . GLY A 1 287 ? 2.510 -12.597 19.299 1.00 95.00 287 GLY A O 1
ATOM 2239 N N . PHE A 1 288 ? 3.186 -10.473 19.520 1.00 95.56 288 PHE A N 1
ATOM 2240 C CA . PHE A 1 288 ? 2.041 -10.035 20.315 1.00 95.56 288 PHE A CA 1
ATOM 2241 C C . PHE A 1 288 ? 0.718 -10.191 19.558 1.00 95.56 288 PHE A C 1
ATOM 2243 O O . PHE A 1 288 ? -0.224 -10.765 20.100 1.00 95.56 288 PHE A O 1
ATOM 2250 N N . VAL A 1 289 ? 0.665 -9.754 18.296 1.00 97.06 289 VAL A N 1
ATOM 2251 C CA . VAL A 1 289 ? -0.527 -9.926 17.454 1.00 97.06 289 VAL A CA 1
ATOM 2252 C C . VAL A 1 289 ? -0.761 -11.404 17.129 1.00 97.06 289 VAL A C 1
ATOM 2254 O O . VAL A 1 289 ? -1.883 -11.888 17.255 1.00 97.06 289 VAL A O 1
ATOM 2257 N N . GLU A 1 290 ? 0.286 -12.147 16.764 1.00 95.56 290 GLU A N 1
ATOM 2258 C CA . GLU A 1 290 ? 0.201 -13.571 16.404 1.00 95.56 290 GLU A CA 1
ATOM 2259 C C . GLU A 1 290 ? -0.389 -14.431 17.536 1.00 95.56 290 GLU A C 1
ATOM 2261 O O . GLU A 1 290 ? -1.197 -15.317 17.267 1.00 95.56 290 GLU A O 1
ATOM 2266 N N . MET A 1 291 ? -0.075 -14.122 18.799 1.00 93.31 291 MET A N 1
ATOM 2267 C CA . MET A 1 291 ? -0.609 -14.831 19.974 1.00 93.31 291 MET A CA 1
ATOM 2268 C C . MET A 1 291 ? -2.069 -14.497 20.324 1.00 93.31 291 MET A C 1
ATOM 2270 O O . MET A 1 291 ? -2.650 -15.156 21.186 1.00 93.31 291 MET A O 1
ATOM 2274 N N . ALA A 1 292 ? -2.658 -13.456 19.735 1.00 93.12 292 ALA A N 1
ATOM 2275 C CA . ALA A 1 292 ? -3.967 -12.946 20.152 1.00 93.12 292 ALA A CA 1
ATOM 2276 C C . ALA A 1 292 ? -4.988 -12.814 19.011 1.00 93.12 292 ALA A C 1
ATOM 2278 O O . ALA A 1 292 ? -6.180 -12.683 19.279 1.00 93.12 292 ALA A O 1
ATOM 2279 N N . ILE A 1 293 ? -4.555 -12.904 17.750 1.00 92.25 293 ILE A N 1
ATOM 2280 C CA . ILE A 1 293 ? -5.376 -12.604 16.568 1.00 92.25 293 ILE A CA 1
ATOM 2281 C C . ILE A 1 293 ? -6.669 -13.426 16.446 1.00 92.25 293 ILE A C 1
ATOM 2283 O O . ILE A 1 293 ? -7.648 -12.905 15.927 1.00 92.25 293 ILE A O 1
ATOM 2287 N N . LEU A 1 294 ? -6.698 -14.691 16.879 1.00 83.69 294 LEU A N 1
ATOM 2288 C CA . LEU A 1 294 ? -7.878 -15.552 16.689 1.00 83.69 294 LEU A CA 1
ATOM 2289 C C . LEU A 1 294 ? -8.923 -15.422 17.800 1.00 83.69 294 LEU A C 1
ATOM 2291 O O . LEU A 1 294 ? -10.106 -15.584 17.527 1.00 83.69 294 LEU A O 1
ATOM 2295 N N . GLU A 1 295 ? -8.498 -15.146 19.032 1.00 86.88 295 GLU A N 1
ATOM 2296 C CA . GLU A 1 295 ? -9.377 -15.223 20.210 1.00 86.88 295 GLU A CA 1
ATOM 2297 C C . GLU A 1 295 ? -9.627 -13.862 20.863 1.00 86.88 295 GLU A C 1
ATOM 2299 O O . GLU A 1 295 ? -10.619 -13.688 21.560 1.00 86.88 295 GLU A O 1
ATOM 2304 N N . ARG A 1 296 ? -8.723 -12.896 20.662 1.00 90.19 296 ARG A N 1
ATOM 2305 C CA . ARG A 1 296 ? -8.668 -11.643 21.431 1.00 90.19 296 ARG A CA 1
ATOM 2306 C C . ARG A 1 296 ? -8.392 -10.433 20.539 1.00 90.19 296 ARG A C 1
ATOM 2308 O O . ARG A 1 296 ? -7.700 -9.498 20.937 1.00 90.19 296 ARG A O 1
ATOM 2315 N N . VAL A 1 297 ? -8.906 -10.452 19.305 1.00 93.19 297 VAL A N 1
ATOM 2316 C CA . VAL A 1 297 ? -8.630 -9.404 18.306 1.00 93.19 297 VAL A CA 1
ATOM 2317 C C . VAL A 1 297 ? -9.048 -8.010 18.786 1.00 93.19 297 VAL A C 1
ATOM 2319 O O . VAL A 1 297 ? -8.323 -7.042 18.567 1.00 93.19 297 VAL A O 1
ATOM 2322 N N . THR A 1 298 ? -10.175 -7.908 19.489 1.00 91.19 298 THR A N 1
ATOM 2323 C CA . THR A 1 298 ? -10.700 -6.649 20.036 1.00 91.19 298 THR A CA 1
ATOM 2324 C C . THR A 1 298 ? -9.864 -6.111 21.193 1.00 91.19 298 THR A C 1
ATOM 2326 O O . THR A 1 298 ? -9.757 -4.899 21.344 1.00 91.19 298 THR A O 1
ATOM 2329 N N . GLU A 1 299 ? -9.222 -6.984 21.974 1.00 92.44 299 GLU A N 1
ATOM 2330 C CA . GLU A 1 299 ? -8.343 -6.591 23.085 1.00 92.44 299 GLU A CA 1
ATOM 2331 C C . GLU A 1 299 ? -7.006 -6.024 22.594 1.00 92.44 299 GLU A C 1
ATOM 2333 O O . GLU A 1 299 ? -6.403 -5.165 23.241 1.00 92.44 299 GLU A O 1
ATOM 2338 N N . ILE A 1 300 ? -6.510 -6.524 21.458 1.00 94.69 300 ILE A N 1
ATOM 2339 C CA . ILE A 1 300 ? -5.228 -6.076 20.901 1.00 94.69 300 ILE A CA 1
ATOM 2340 C C . ILE A 1 300 ? -5.366 -4.889 19.955 1.00 94.69 300 ILE A C 1
ATOM 2342 O O . ILE A 1 300 ? -4.382 -4.157 19.791 1.00 94.69 300 ILE A O 1
ATOM 2346 N N . ALA A 1 301 ? -6.545 -4.716 19.353 1.00 94.69 301 ALA A N 1
ATOM 2347 C CA . ALA A 1 301 ? -6.863 -3.599 18.482 1.00 94.69 301 ALA A CA 1
ATOM 2348 C C . ALA A 1 301 ? -6.866 -2.274 19.250 1.00 94.69 301 ALA A C 1
ATOM 2350 O O . ALA A 1 301 ? -7.149 -2.211 20.446 1.00 94.69 301 ALA A O 1
ATOM 2351 N N . ASP A 1 302 ? -6.548 -1.194 18.547 1.00 93.25 302 ASP A N 1
ATOM 2352 C CA . ASP A 1 302 ? -6.669 0.148 19.101 1.00 93.25 302 ASP A CA 1
ATOM 2353 C C . ASP A 1 302 ? -8.142 0.434 19.423 1.00 93.25 302 ASP A C 1
ATOM 2355 O O . ASP A 1 302 ? -9.009 0.369 18.547 1.00 93.25 302 ASP A O 1
ATOM 2359 N N . SER A 1 303 ? -8.427 0.767 20.683 1.00 89.56 303 SER A N 1
ATOM 2360 C CA . SER A 1 303 ? -9.789 1.004 21.167 1.00 89.56 303 SER A CA 1
ATOM 2361 C C . SER A 1 303 ? -10.507 2.100 20.377 1.00 89.56 303 SER A C 1
ATOM 2363 O O . SER A 1 303 ? -11.723 2.030 20.207 1.00 89.56 303 SER A O 1
ATOM 2365 N N . ARG A 1 304 ? -9.767 3.061 19.801 1.00 88.00 304 ARG A N 1
ATOM 2366 C CA . ARG A 1 304 ? -10.309 4.129 18.943 1.00 88.00 304 ARG A CA 1
ATOM 2367 C C . ARG A 1 304 ? -11.013 3.593 17.695 1.00 88.00 304 ARG A C 1
ATOM 2369 O O . ARG A 1 304 ? -11.916 4.251 17.186 1.00 88.00 304 ARG A O 1
ATOM 2376 N N . LEU A 1 305 ? -10.640 2.403 17.228 1.00 87.88 305 LEU A N 1
ATOM 2377 C CA . LEU A 1 305 ? -11.225 1.755 16.050 1.00 87.88 305 LEU A CA 1
ATOM 2378 C C . LEU A 1 305 ? -12.585 1.114 16.338 1.00 87.88 305 LEU A C 1
ATOM 2380 O O . LEU A 1 305 ? -13.373 0.913 15.419 1.00 87.88 305 LEU A O 1
ATOM 2384 N N . LEU A 1 306 ? -12.859 0.806 17.608 1.00 80.19 306 LEU A N 1
ATOM 2385 C CA . LEU A 1 306 ? -14.069 0.111 18.049 1.00 80.19 306 LEU A CA 1
ATOM 2386 C C . LEU A 1 306 ? -15.187 1.078 18.471 1.00 80.19 306 LEU A C 1
ATOM 2388 O O . LEU A 1 306 ? -16.331 0.667 18.630 1.00 80.19 306 LEU A O 1
ATOM 2392 N N . LEU A 1 307 ? -14.876 2.367 18.634 1.00 69.38 307 LEU A N 1
ATOM 2393 C CA . LEU A 1 307 ? -15.791 3.377 19.181 1.00 69.38 307 LEU A CA 1
ATOM 2394 C C . LEU A 1 307 ? -16.796 3.959 18.166 1.00 69.38 307 LEU A C 1
ATOM 2396 O O . LEU A 1 307 ? -17.596 4.810 18.546 1.00 69.38 307 LEU A O 1
ATOM 2400 N N . GLN A 1 308 ? -16.760 3.560 16.888 1.00 60.53 308 GLN A N 1
ATOM 2401 C CA . GLN A 1 308 ? -17.419 4.316 15.807 1.00 60.53 308 GLN A CA 1
ATOM 2402 C C . GLN A 1 308 ? -18.641 3.656 15.134 1.00 60.53 308 GLN A C 1
ATOM 2404 O O . GLN A 1 308 ? -19.172 4.247 14.195 1.00 60.53 308 GLN A O 1
ATOM 2409 N N . ARG A 1 309 ? -19.135 2.482 15.563 1.00 56.72 309 ARG A N 1
ATOM 2410 C CA . ARG A 1 309 ? -20.245 1.794 14.857 1.00 56.72 309 ARG A CA 1
ATOM 2411 C C . ARG A 1 309 ? -21.102 0.879 15.760 1.00 56.72 309 ARG A C 1
ATOM 2413 O O . ARG A 1 309 ? -20.722 0.607 16.896 1.00 56.72 309 ARG A O 1
ATOM 2420 N N . GLY A 1 310 ? -22.290 0.478 15.287 1.00 57.44 310 GLY A N 1
ATOM 2421 C CA . GLY A 1 310 ? -23.311 -0.251 16.065 1.00 57.44 310 GLY A CA 1
ATOM 2422 C C . GLY A 1 310 ? -22.997 -1.741 16.289 1.00 57.44 310 GLY A C 1
ATOM 2423 O O . GLY A 1 310 ? -22.011 -2.266 15.789 1.00 57.44 310 GLY A O 1
ATOM 2424 N N . THR A 1 311 ? -23.846 -2.468 17.025 1.00 54.22 311 THR A N 1
ATOM 2425 C CA . THR A 1 311 ? -23.577 -3.867 17.443 1.00 54.22 311 THR A CA 1
ATOM 2426 C C . THR A 1 311 ? -23.456 -4.876 16.290 1.00 54.22 311 THR A C 1
ATOM 2428 O O . THR A 1 311 ? -22.690 -5.832 16.395 1.00 54.22 311 THR A O 1
ATOM 2431 N N . ASN A 1 312 ? -24.170 -4.675 15.175 1.00 57.12 312 ASN A N 1
ATOM 2432 C CA . ASN A 1 312 ? -24.042 -5.523 13.978 1.00 57.12 312 ASN A CA 1
ATOM 2433 C C . ASN A 1 312 ? -22.732 -5.278 13.213 1.00 57.12 312 ASN A C 1
ATOM 2435 O O . ASN A 1 312 ? -22.249 -6.175 12.524 1.00 57.12 312 ASN A O 1
ATOM 2439 N N . ASP A 1 313 ? -22.124 -4.104 13.374 1.00 71.06 313 ASP A N 1
ATOM 2440 C CA . ASP A 1 313 ? -20.837 -3.783 12.764 1.00 71.06 313 ASP A CA 1
ATOM 2441 C C . ASP A 1 313 ? -19.667 -4.432 13.505 1.00 71.06 313 ASP A C 1
ATOM 2443 O O . ASP A 1 313 ? -18.608 -4.634 12.917 1.00 71.06 313 ASP A O 1
ATOM 2447 N N . THR A 1 314 ? -19.836 -4.796 14.780 1.00 80.81 314 THR A N 1
ATOM 2448 C CA . THR A 1 314 ? -18.741 -5.309 15.614 1.00 80.81 314 THR A CA 1
ATOM 2449 C C . THR A 1 314 ? -18.128 -6.588 15.040 1.00 80.81 314 THR A C 1
ATOM 2451 O O . THR A 1 314 ? -16.911 -6.665 14.911 1.00 80.81 314 THR A O 1
ATOM 2454 N N . ARG A 1 315 ? -18.947 -7.554 14.595 1.00 86.44 315 ARG A N 1
ATOM 2455 C CA . ARG A 1 315 ? -18.443 -8.797 13.974 1.00 86.44 315 ARG A CA 1
ATOM 2456 C C . ARG A 1 315 ? -17.722 -8.542 12.651 1.00 86.44 315 ARG A C 1
ATOM 2458 O O . ARG A 1 315 ? -16.682 -9.136 12.389 1.00 86.44 315 ARG A O 1
ATOM 2465 N N . LEU A 1 316 ? -18.257 -7.645 11.821 1.00 89.06 316 LEU A N 1
ATOM 2466 C CA . LEU A 1 316 ? -17.621 -7.262 10.561 1.00 89.06 316 LEU A CA 1
ATOM 2467 C C . LEU A 1 316 ? -16.266 -6.588 10.816 1.00 89.06 316 LEU A C 1
ATOM 2469 O O . LEU A 1 316 ? -15.282 -6.910 10.155 1.00 89.06 316 LEU A O 1
ATOM 2473 N N . ILE A 1 317 ? -16.202 -5.687 11.799 1.00 89.94 317 ILE A N 1
ATOM 2474 C CA . ILE A 1 317 ? -14.966 -5.021 12.216 1.00 89.94 317 ILE A CA 1
ATOM 2475 C C . ILE A 1 317 ? -13.951 -6.051 12.718 1.00 89.94 317 ILE A C 1
ATOM 2477 O O . ILE A 1 317 ? -12.798 -5.998 12.299 1.00 89.94 317 ILE A O 1
ATOM 2481 N N . GLU A 1 318 ? -14.362 -7.015 13.544 1.00 92.12 318 GLU A N 1
ATOM 2482 C CA . GLU A 1 318 ? -13.502 -8.115 13.998 1.00 92.12 318 GLU A CA 1
ATOM 2483 C C . GLU A 1 318 ? -12.933 -8.920 12.822 1.00 92.12 318 GLU A C 1
ATOM 2485 O O . GLU A 1 318 ? -11.719 -9.104 12.732 1.00 92.12 318 GLU A O 1
ATOM 2490 N N . GLU A 1 319 ? -13.771 -9.346 11.874 1.00 92.88 319 GLU A N 1
ATOM 2491 C CA . GLU A 1 319 ? -13.326 -10.073 10.677 1.00 92.88 319 GLU A CA 1
ATOM 2492 C C . GLU A 1 319 ? -12.344 -9.260 9.820 1.00 92.88 319 GLU A C 1
ATOM 2494 O O . GLU A 1 319 ? -11.351 -9.797 9.305 1.00 92.88 319 GLU A O 1
ATOM 2499 N N . CYS A 1 320 ? -12.603 -7.961 9.664 1.00 94.25 320 CYS A N 1
ATOM 2500 C CA . CYS A 1 320 ? -11.729 -7.053 8.933 1.00 94.25 320 CYS A CA 1
ATOM 2501 C C . CYS A 1 320 ? -10.397 -6.857 9.668 1.00 94.25 320 CYS A C 1
ATOM 2503 O O . CYS A 1 320 ? -9.347 -6.964 9.035 1.00 94.25 320 CYS A O 1
ATOM 2505 N N . LEU A 1 321 ? -10.408 -6.677 10.992 1.00 96.12 321 LEU A N 1
ATOM 2506 C CA . LEU A 1 321 ? -9.199 -6.587 11.817 1.00 96.12 321 LEU A CA 1
ATOM 2507 C C . LEU A 1 321 ? -8.372 -7.874 11.752 1.00 96.12 321 LEU A C 1
ATOM 2509 O O . LEU A 1 321 ? -7.166 -7.806 11.525 1.00 96.12 321 LEU A O 1
ATOM 2513 N N . ILE A 1 322 ? -9.002 -9.051 11.855 1.00 97.00 322 ILE A N 1
ATOM 2514 C CA . ILE A 1 322 ? -8.326 -10.347 11.673 1.00 97.00 322 ILE A CA 1
ATOM 2515 C C . ILE A 1 322 ? -7.661 -10.404 10.294 1.00 97.00 322 ILE A C 1
ATOM 2517 O O . ILE A 1 322 ? -6.514 -10.836 10.164 1.00 97.00 322 ILE A O 1
ATOM 2521 N N . SER A 1 323 ? -8.362 -9.964 9.249 1.00 97.69 323 SER A N 1
ATOM 2522 C CA . SER A 1 323 ? -7.834 -9.969 7.882 1.00 97.69 323 SER A CA 1
ATOM 2523 C C . SER A 1 323 ? -6.642 -9.018 7.724 1.00 97.69 323 SER A C 1
ATOM 2525 O O . SER A 1 323 ? -5.624 -9.412 7.152 1.00 97.69 323 SER A O 1
ATOM 2527 N N . ILE A 1 324 ? -6.725 -7.811 8.289 1.00 98.38 324 ILE A N 1
ATOM 2528 C CA . ILE A 1 324 ? -5.648 -6.811 8.292 1.00 98.38 324 ILE A CA 1
ATOM 2529 C C . ILE A 1 324 ? -4.428 -7.330 9.061 1.00 98.38 324 ILE A C 1
ATOM 2531 O O . ILE A 1 324 ? -3.311 -7.308 8.542 1.00 98.38 324 ILE A O 1
ATOM 2535 N N . PHE A 1 325 ? -4.622 -7.879 10.261 1.00 98.56 325 PHE A N 1
ATOM 2536 C CA . PHE A 1 325 ? -3.533 -8.441 11.057 1.00 98.56 325 PHE A CA 1
ATOM 2537 C C . PHE A 1 325 ? -2.879 -9.652 10.384 1.00 98.56 325 PHE A C 1
ATOM 2539 O O . PHE A 1 325 ? -1.656 -9.779 10.424 1.00 98.56 325 PHE A O 1
ATOM 2546 N N . ARG A 1 326 ? -3.644 -10.509 9.693 1.00 98.50 326 ARG A N 1
ATOM 2547 C CA . ARG A 1 326 ? -3.081 -11.607 8.886 1.00 98.50 326 ARG A CA 1
ATOM 2548 C C . ARG A 1 326 ? -2.181 -11.089 7.768 1.00 98.50 326 ARG A C 1
ATOM 2550 O O . ARG A 1 326 ? -1.128 -11.677 7.531 1.00 98.50 326 ARG A O 1
ATOM 2557 N N . ILE A 1 327 ? -2.565 -9.996 7.105 1.00 98.69 327 ILE A N 1
ATOM 2558 C CA . ILE A 1 327 ? -1.716 -9.333 6.106 1.00 98.69 327 ILE A CA 1
ATOM 2559 C C . ILE A 1 327 ? -0.442 -8.808 6.777 1.00 98.69 327 ILE A C 1
ATOM 2561 O O . ILE A 1 327 ? 0.649 -9.123 6.313 1.00 98.69 327 ILE A O 1
ATOM 2565 N N . GLY A 1 328 ? -0.556 -8.101 7.907 1.00 98.62 328 GLY A N 1
ATOM 2566 C CA . GLY A 1 328 ? 0.598 -7.575 8.646 1.00 98.62 328 GLY A CA 1
ATOM 2567 C C . GLY A 1 328 ? 1.582 -8.665 9.091 1.00 98.62 328 GLY A C 1
ATOM 2568 O O . GLY A 1 328 ? 2.790 -8.530 8.887 1.00 98.62 328 GLY A O 1
ATOM 2569 N N . ILE A 1 329 ? 1.082 -9.789 9.620 1.00 98.50 329 ILE A N 1
ATOM 2570 C CA . ILE A 1 329 ? 1.893 -10.959 10.009 1.00 98.50 329 ILE A CA 1
ATOM 2571 C C . ILE A 1 329 ? 2.580 -11.591 8.794 1.00 98.50 329 ILE A C 1
ATOM 2573 O O . ILE A 1 329 ? 3.759 -11.943 8.878 1.00 98.50 329 ILE A O 1
ATOM 2577 N N . ALA A 1 330 ? 1.864 -11.736 7.676 1.00 98.50 330 ALA A N 1
ATOM 2578 C CA . ALA A 1 330 ? 2.407 -12.321 6.454 1.00 98.50 330 ALA A CA 1
ATOM 2579 C C . ALA A 1 330 ? 3.461 -11.415 5.797 1.00 98.50 330 ALA A C 1
ATOM 2581 O O . ALA A 1 330 ? 4.481 -11.908 5.331 1.00 98.50 330 ALA A O 1
ATOM 2582 N N . CYS A 1 331 ? 3.267 -10.095 5.787 1.00 98.69 331 CYS A N 1
ATOM 2583 C CA . CYS A 1 331 ? 4.268 -9.140 5.304 1.00 98.69 331 CYS A CA 1
ATOM 2584 C C . CYS A 1 331 ? 5.516 -9.116 6.203 1.00 98.69 331 CYS A C 1
ATOM 2586 O O . CYS A 1 331 ? 6.634 -9.019 5.709 1.00 98.69 331 CYS A O 1
ATOM 2588 N N . SER A 1 332 ? 5.344 -9.274 7.519 1.00 98.12 332 SER A N 1
ATOM 2589 C CA . SER A 1 332 ? 6.434 -9.277 8.508 1.00 98.12 332 SER A CA 1
ATOM 2590 C C . SER A 1 332 ? 7.003 -10.674 8.817 1.00 98.12 332 SER A C 1
ATOM 2592 O O . SER A 1 332 ? 7.596 -10.893 9.877 1.00 98.12 332 SER A O 1
ATOM 2594 N N . ALA A 1 333 ? 6.853 -11.647 7.910 1.00 97.25 333 ALA A N 1
ATOM 2595 C CA . ALA A 1 333 ? 7.431 -12.980 8.086 1.00 97.25 333 ALA A CA 1
ATOM 2596 C C . ALA A 1 333 ? 8.960 -12.919 8.297 1.00 97.25 333 ALA A C 1
ATOM 2598 O O . ALA A 1 333 ? 9.661 -12.074 7.726 1.00 97.25 333 ALA A O 1
ATOM 2599 N N . ARG A 1 334 ? 9.492 -13.821 9.139 1.00 92.69 334 ARG A N 1
ATOM 2600 C CA . ARG A 1 334 ? 10.927 -13.840 9.479 1.00 92.69 334 ARG A CA 1
ATOM 2601 C C . ARG A 1 334 ? 11.795 -14.078 8.245 1.00 92.69 334 ARG A C 1
ATOM 2603 O O . ARG A 1 334 ? 12.771 -13.356 8.065 1.00 92.69 334 ARG A O 1
ATOM 2610 N N . GLY A 1 335 ? 11.449 -15.066 7.421 1.00 93.75 335 GLY A N 1
ATOM 2611 C CA . GLY A 1 335 ? 12.129 -15.323 6.157 1.00 93.75 335 GLY A CA 1
ATOM 2612 C C . GLY A 1 335 ? 11.684 -14.323 5.086 1.00 93.75 335 GLY A C 1
ATOM 2613 O O . GLY A 1 335 ? 10.482 -14.106 4.951 1.00 93.75 335 GLY A O 1
ATOM 2614 N N . PRO A 1 336 ? 12.603 -13.715 4.311 1.00 95.31 336 PRO A N 1
ATOM 2615 C CA . PRO A 1 336 ? 12.235 -12.762 3.260 1.00 95.31 336 PRO A CA 1
ATOM 2616 C C . PRO A 1 336 ? 11.358 -13.396 2.171 1.00 95.31 336 PRO A C 1
ATOM 2618 O O . PRO A 1 336 ? 10.439 -12.752 1.677 1.00 95.31 336 PRO A O 1
ATOM 2621 N N . TRP A 1 337 ? 11.593 -14.672 1.854 1.00 93.69 337 TRP A N 1
ATOM 2622 C CA . TRP A 1 337 ? 10.852 -15.436 0.843 1.00 93.69 337 TRP A CA 1
ATOM 2623 C C . TRP A 1 337 ? 9.453 -15.871 1.295 1.00 93.69 337 TRP A C 1
ATOM 2625 O O . TRP A 1 337 ? 8.611 -16.171 0.456 1.00 93.69 337 TRP A O 1
ATOM 2635 N N . ASP A 1 338 ? 9.197 -15.873 2.605 1.00 96.31 338 ASP A N 1
ATOM 2636 C CA . ASP A 1 338 ? 7.890 -16.211 3.179 1.00 96.31 338 ASP A CA 1
ATOM 2637 C C . ASP A 1 338 ? 6.946 -14.998 3.204 1.00 96.31 338 ASP A C 1
ATOM 2639 O O . ASP A 1 338 ? 5.766 -15.124 3.544 1.00 96.31 338 ASP A O 1
ATOM 2643 N N . ARG A 1 339 ? 7.461 -13.801 2.884 1.00 97.81 339 ARG A N 1
ATOM 2644 C CA . ARG A 1 339 ? 6.695 -12.557 2.961 1.00 97.81 339 ARG A CA 1
ATOM 2645 C C . ARG A 1 339 ? 5.690 -12.466 1.825 1.00 97.81 339 ARG A C 1
ATOM 2647 O O . ARG A 1 339 ? 5.984 -12.784 0.673 1.00 97.81 339 ARG A O 1
ATOM 2654 N N . MET A 1 340 ? 4.497 -11.969 2.142 1.00 97.00 340 MET A N 1
ATOM 2655 C CA . MET A 1 340 ? 3.496 -11.666 1.121 1.00 97.00 340 MET A CA 1
ATOM 2656 C C . MET A 1 340 ? 4.039 -10.610 0.151 1.00 97.00 340 MET A C 1
ATOM 2658 O O . MET A 1 340 ? 4.403 -9.517 0.570 1.00 97.00 340 MET A O 1
ATOM 2662 N N . ASN A 1 341 ? 4.062 -10.918 -1.149 1.00 91.12 341 ASN A N 1
ATOM 2663 C CA . ASN A 1 341 ? 4.447 -9.938 -2.167 1.00 91.12 341 ASN A CA 1
ATOM 2664 C C . ASN A 1 341 ? 3.512 -8.722 -2.136 1.00 91.12 341 ASN A C 1
ATOM 2666 O O . ASN A 1 341 ? 2.291 -8.885 -2.055 1.00 91.12 341 ASN A O 1
ATOM 2670 N N . ILE A 1 342 ? 4.084 -7.520 -2.248 1.00 89.81 342 ILE A N 1
ATOM 2671 C CA . ILE A 1 342 ? 3.349 -6.254 -2.113 1.00 89.81 342 ILE A CA 1
ATOM 2672 C C . ILE A 1 342 ? 2.212 -6.108 -3.143 1.00 89.81 342 ILE A C 1
ATOM 2674 O O . ILE A 1 342 ? 1.124 -5.657 -2.791 1.00 89.81 342 ILE A O 1
ATOM 2678 N N . ASN A 1 343 ? 2.384 -6.640 -4.357 1.00 81.25 343 ASN A N 1
ATOM 2679 C CA . ASN A 1 343 ? 1.339 -6.682 -5.388 1.00 81.25 343 ASN A CA 1
ATOM 2680 C C . ASN A 1 343 ? 0.098 -7.511 -4.984 1.00 81.25 343 ASN A C 1
ATOM 2682 O O . ASN A 1 343 ? -0.986 -7.326 -5.532 1.00 81.25 343 ASN A O 1
ATOM 2686 N N . ARG A 1 344 ? 0.219 -8.422 -4.004 1.00 88.44 344 ARG A N 1
ATOM 2687 C CA . ARG A 1 344 ? -0.908 -9.183 -3.432 1.00 88.44 344 ARG A CA 1
ATOM 2688 C C . ARG A 1 344 ? -1.538 -8.494 -2.223 1.00 88.44 344 ARG A C 1
ATOM 2690 O O . ARG A 1 344 ? -2.645 -8.871 -1.841 1.00 88.44 344 ARG A O 1
ATOM 2697 N N . VAL A 1 345 ? -0.852 -7.527 -1.616 1.00 93.00 345 VAL A N 1
ATOM 2698 C CA . VAL A 1 345 ? -1.317 -6.788 -0.433 1.00 93.00 345 VAL A CA 1
ATOM 2699 C C . VAL A 1 345 ? -2.411 -5.801 -0.827 1.00 93.00 345 VAL A C 1
ATOM 2701 O O . VAL A 1 345 ? -3.503 -5.853 -0.263 1.00 93.00 345 VAL A O 1
ATOM 2704 N N . VAL A 1 346 ? -2.152 -4.959 -1.832 1.00 82.25 346 VAL A N 1
ATOM 2705 C CA . VAL A 1 346 ? -3.084 -3.925 -2.318 1.00 82.25 346 VAL A CA 1
ATOM 2706 C C . VAL A 1 346 ? -4.493 -4.476 -2.601 1.00 82.25 346 VAL A C 1
ATOM 2708 O O . VAL A 1 346 ? -5.447 -3.980 -1.998 1.00 82.25 346 VAL A O 1
ATOM 2711 N N . PRO A 1 347 ? -4.685 -5.530 -3.426 1.00 76.94 347 PRO A N 1
ATOM 2712 C CA . PRO A 1 347 ? -6.026 -6.050 -3.700 1.00 76.94 347 PRO A CA 1
ATOM 2713 C C . PRO A 1 347 ? -6.720 -6.620 -2.454 1.00 76.94 347 PRO A C 1
ATOM 2715 O O . PRO A 1 347 ? -7.942 -6.547 -2.354 1.00 76.94 347 PRO A O 1
ATOM 2718 N N . LYS A 1 348 ? -5.968 -7.158 -1.483 1.00 92.06 348 LYS A N 1
ATOM 2719 C CA . LYS A 1 348 ? -6.542 -7.654 -0.224 1.00 92.06 348 LYS A CA 1
ATOM 2720 C C . LYS A 1 348 ? -7.021 -6.515 0.673 1.00 92.06 348 LYS A C 1
ATOM 2722 O O . LYS A 1 348 ? -8.094 -6.637 1.252 1.00 92.06 348 LYS A O 1
ATOM 2727 N N . LEU A 1 349 ? -6.256 -5.429 0.784 1.00 89.56 349 LEU A N 1
ATOM 2728 C CA . LEU A 1 349 ? -6.663 -4.259 1.568 1.00 89.56 349 LEU A CA 1
ATOM 2729 C C . LEU A 1 349 ? -7.872 -3.555 0.941 1.00 89.56 349 LEU A C 1
ATOM 2731 O O . LEU A 1 349 ? -8.816 -3.234 1.658 1.00 89.56 349 LEU A O 1
ATOM 2735 N N . LEU A 1 350 ? -7.896 -3.414 -0.389 1.00 77.81 350 LEU A N 1
ATOM 2736 C CA . LEU A 1 350 ? -9.053 -2.880 -1.119 1.00 77.81 350 LEU A CA 1
ATOM 2737 C C . LEU A 1 350 ? -10.311 -3.725 -0.886 1.00 77.81 350 LEU A C 1
ATOM 2739 O O . LEU A 1 350 ? -11.365 -3.178 -0.590 1.00 77.81 350 LEU A O 1
ATOM 2743 N N . PHE A 1 351 ? -10.196 -5.056 -0.928 1.00 81.75 351 PHE A N 1
ATOM 2744 C CA . PHE A 1 351 ? -11.321 -5.943 -0.623 1.00 81.75 351 PHE A CA 1
ATOM 2745 C C . PHE A 1 351 ? -11.867 -5.737 0.799 1.00 81.75 351 PHE A C 1
ATOM 2747 O O . PHE A 1 351 ? -13.078 -5.735 1.006 1.00 81.75 351 PHE A O 1
ATOM 2754 N N . ILE A 1 352 ? -10.988 -5.548 1.788 1.00 88.06 352 ILE A N 1
ATOM 2755 C CA . ILE A 1 352 ? -11.395 -5.275 3.176 1.00 88.06 352 ILE A CA 1
ATOM 2756 C C . ILE A 1 352 ? -12.102 -3.918 3.274 1.00 88.06 352 ILE A C 1
ATOM 2758 O O . ILE A 1 352 ? -13.124 -3.815 3.948 1.00 88.06 352 ILE A O 1
ATOM 2762 N N . ARG A 1 353 ? -11.595 -2.896 2.578 1.00 86.31 353 ARG A N 1
ATOM 2763 C CA . ARG A 1 353 ? -12.210 -1.565 2.526 1.00 86.31 353 ARG A CA 1
ATOM 2764 C C . ARG A 1 353 ? -13.612 -1.638 1.941 1.00 86.31 353 ARG A C 1
ATOM 2766 O O . ARG A 1 353 ? -14.551 -1.157 2.565 1.00 86.31 353 ARG A O 1
ATOM 2773 N N . ASP A 1 354 ? -13.755 -2.272 0.783 1.00 79.62 354 ASP A N 1
ATOM 2774 C CA . ASP A 1 354 ? -15.036 -2.368 0.087 1.00 79.62 354 ASP A CA 1
ATOM 2775 C C . ASP A 1 354 ? -16.075 -3.104 0.958 1.00 79.62 354 ASP A C 1
ATOM 2777 O O . ASP A 1 354 ? -17.234 -2.707 0.995 1.00 79.62 354 ASP A O 1
ATOM 2781 N N . ARG A 1 355 ? -15.655 -4.102 1.754 1.00 85.31 355 ARG A N 1
ATOM 2782 C CA . ARG A 1 355 ? -16.523 -4.760 2.751 1.00 85.31 355 ARG A CA 1
ATOM 2783 C C . ARG A 1 355 ? -16.954 -3.860 3.908 1.00 85.31 355 ARG A C 1
ATOM 2785 O O . ARG A 1 355 ? -18.017 -4.101 4.462 1.00 85.31 355 ARG A O 1
ATOM 2792 N N . LEU A 1 356 ? -16.129 -2.901 4.328 1.00 82.50 356 LEU A N 1
ATOM 2793 C CA . LEU A 1 356 ? -16.463 -1.978 5.420 1.00 82.50 356 LEU A CA 1
ATOM 2794 C C . LEU A 1 356 ? -17.360 -0.819 4.955 1.00 82.50 356 LEU A C 1
ATOM 2796 O O . LEU A 1 356 ? -18.068 -0.229 5.776 1.00 82.50 356 LEU A O 1
ATOM 2800 N N . LEU A 1 357 ? -17.296 -0.480 3.663 1.00 77.12 357 LEU A N 1
ATOM 2801 C CA . LEU A 1 357 ? -18.082 0.585 3.033 1.00 77.12 357 LEU A CA 1
ATOM 2802 C C . LEU A 1 357 ? -19.409 0.102 2.426 1.00 77.12 357 LEU A C 1
ATOM 2804 O O . LEU A 1 357 ? -20.280 0.938 2.188 1.00 77.12 357 LEU A O 1
ATOM 2808 N N . ALA A 1 358 ? -19.548 -1.204 2.176 1.00 73.50 358 ALA A N 1
ATOM 2809 C CA . ALA A 1 358 ? -20.819 -1.856 1.850 1.00 73.50 358 ALA A CA 1
ATOM 2810 C C . ALA A 1 358 ? -21.785 -1.819 3.042 1.00 73.50 358 ALA A C 1
ATOM 2812 O O . ALA A 1 358 ? -23.001 -1.679 2.779 1.00 73.50 358 ALA A O 1
#

InterPro domains:
  IPR000719 Protein kinase domain [PS50011] (46-352)
  IPR001245 Serine-threonine/tyrosine-protein kinase, catalytic domain [PF07714] (7-54)
  IPR001245 Serine-threonine/tyrosine-protein kinase, catalytic domain [PF07714] (127-277)
  IPR011009 Protein kinase-like domain superfamily [SSF56112] (9-137)
  IPR011009 Protein kinase-like domain superfamily [SSF56112] (126-352)
  IPR051564 Leucine-rich repeat receptor-like kinase [PTHR48055] (152-349)

Organism: Rubus argutus (NCBI:txid59490)